Protein AF-0000000071370187 (afdb_homodimer)

Nearest PDB structures (foldseek):
  2lp2-assembly1_B  TM=9.343E-01  e=4.891E-10  Homo sapiens
  1psb-assembly1_B  TM=8.846E-01  e=6.786E-09  Bos taurus
  3cga-assembly1_A  TM=8.843E-01  e=1.943E-08  unclassified
  1mwn-assembly1_B  TM=8.681E-01  e=2.367E-08  Rattus norvegicus
  4cfq-assembly2_B  TM=8.978E-01  e=7.230E-07  Homo sapiens

InterPro domains:
  IPR001751 S100/Calcium binding protein 7/8-like, conserved site [PS00303] (58-79)
  IPR002048 EF-hand domain [PF00036] (55-79)
  IPR002048 EF-hand domain [PS50222] (50-85)
  IPR002048 EF-hand domain [SM00054] (54-82)
  IPR011992 EF-hand domain pair [SSF47473] (3-92)
  IPR013787 S100/CaBP-9k-type, calcium binding, subdomain [PF01023] (5-47)
  IPR013787 S100/CaBP-9k-type, calcium binding, subdomain [SM01394] (5-47)
  IPR018247 EF-Hand 1, calcium-binding site [PS00018] (63-75)

Radius of gyration: 16.42 Å; Cα contacts (8 Å, |Δi|>4): 225; chains: 2; bounding box: 44×42×37 Å

Sequence (192 aa):
MVSKLEDAMEGLITVFHTYSSKEGDKCKLNKAELKSLLQGELSDFLAASKDPMVVEKIMSDLDENQDGEVDFQEFVVLVAVITVACNDFFVESMKNMVSKLEDAMEGLITVFHTYSSKEGDKCKLNKAELKSLLQGELSDFLAASKDPMVVEKIMSDLDENQDGEVDFQEFVVLVAVITVACNDFFVESMKN

Structure (mmCIF, N/CA/C/O backbone):
data_AF-0000000071370187-model_v1
#
loop_
_entity.id
_entity.type
_entity.pdbx_description
1 polymer 'Protein S100'
#
loop_
_atom_site.group_PDB
_atom_site.id
_atom_site.type_symbol
_atom_site.label_atom_id
_atom_site.label_alt_id
_atom_site.label_comp_id
_atom_site.label_asym_id
_atom_site.label_entity_id
_atom_site.label_seq_id
_atom_site.pdbx_PDB_ins_code
_atom_site.Cartn_x
_atom_site.Cartn_y
_atom_site.Cartn_z
_atom_site.occupancy
_atom_site.B_iso_or_equiv
_atom_site.auth_seq_id
_atom_site.auth_comp_id
_atom_site.auth_asym_id
_atom_site.auth_atom_id
_atom_site.pdbx_PDB_model_num
ATOM 1 N N . MET A 1 1 ? -5.801 -15.5 12.234 1 45.16 1 MET A N 1
ATOM 2 C CA . MET A 1 1 ? -4.496 -14.844 12.156 1 45.16 1 MET A CA 1
ATOM 3 C C . MET A 1 1 ? -4.402 -13.969 10.906 1 45.16 1 MET A C 1
ATOM 5 O O . MET A 1 1 ? -4.621 -14.445 9.789 1 45.16 1 MET A O 1
ATOM 9 N N . VAL A 1 2 ? -4.539 -12.727 11.031 1 62.53 2 VAL A N 1
ATOM 10 C CA . VAL A 1 2 ? -4.637 -11.805 9.906 1 62.53 2 VAL A CA 1
ATOM 11 C C . VAL A 1 2 ? -3.396 -11.922 9.023 1 62.53 2 VAL A C 1
ATOM 13 O O . VAL A 1 2 ? -2.299 -12.188 9.523 1 62.53 2 VAL A O 1
ATOM 16 N N . SER A 1 3 ? -3.553 -12.047 7.703 1 76.12 3 SER A N 1
ATOM 17 C CA . SER A 1 3 ? -2.428 -12.18 6.785 1 76.12 3 SER A CA 1
ATOM 18 C C . SER A 1 3 ? -1.523 -10.945 6.844 1 76.12 3 SER A C 1
ATOM 20 O O . SER A 1 3 ? -1.952 -9.875 7.273 1 76.12 3 SER A O 1
ATOM 22 N N . LYS A 1 4 ? -0.209 -11.141 6.578 1 86.12 4 LYS A N 1
ATOM 23 C CA . LYS A 1 4 ? 0.776 -10.062 6.609 1 86.12 4 LYS A CA 1
ATOM 24 C C . LYS A 1 4 ? 0.302 -8.859 5.793 1 86.12 4 LYS A C 1
ATOM 26 O O . LYS A 1 4 ? 0.456 -7.715 6.223 1 86.12 4 LYS A O 1
ATOM 31 N N . LEU A 1 5 ? -0.448 -9.156 4.695 1 88.62 5 LEU A N 1
ATOM 32 C CA . LEU A 1 5 ? -0.947 -8.109 3.809 1 88.62 5 LEU A CA 1
ATOM 33 C C . LEU A 1 5 ? -2.055 -7.305 4.484 1 88.62 5 LEU A C 1
ATOM 35 O O . LEU A 1 5 ? -2.033 -6.074 4.469 1 88.62 5 LEU A O 1
ATOM 39 N N . GLU A 1 6 ? -2.941 -7.957 5.188 1 89 6 GLU A N 1
ATOM 40 C CA . GLU A 1 6 ? -4.043 -7.316 5.902 1 89 6 GLU A CA 1
ATOM 41 C C . GLU A 1 6 ? -3.525 -6.453 7.051 1 89 6 GLU A C 1
ATOM 43 O O . GLU A 1 6 ? -4.055 -5.367 7.301 1 89 6 GLU A O 1
ATOM 48 N N . ASP A 1 7 ? -2.549 -6.973 7.723 1 90.38 7 ASP A N 1
ATOM 49 C CA . ASP A 1 7 ? -1.944 -6.246 8.836 1 90.38 7 ASP A CA 1
ATOM 50 C C . ASP A 1 7 ? -1.278 -4.957 8.352 1 90.38 7 ASP A C 1
ATOM 52 O O . ASP A 1 7 ? -1.384 -3.918 9 1 90.38 7 ASP A O 1
ATOM 56 N N . ALA A 1 8 ? -0.624 -5.172 7.199 1 89.69 8 ALA A N 1
ATOM 57 C CA . ALA A 1 8 ? 0.036 -4.02 6.594 1 89.69 8 ALA A CA 1
ATOM 58 C C . ALA A 1 8 ? -0.982 -2.963 6.172 1 89.69 8 ALA A C 1
ATOM 60 O O . ALA A 1 8 ? -0.814 -1.777 6.465 1 89.69 8 ALA A O 1
ATOM 61 N N . MET A 1 9 ? -2.086 -3.387 5.621 1 89.56 9 MET A N 1
ATOM 62 C CA . MET A 1 9 ? -3.137 -2.488 5.148 1 89.56 9 MET A CA 1
ATOM 63 C C . MET A 1 9 ? -3.789 -1.756 6.316 1 89.56 9 MET A C 1
ATOM 65 O O . MET A 1 9 ? -4.066 -0.559 6.227 1 89.56 9 MET A O 1
ATOM 69 N N . GLU A 1 10 ? -4.055 -2.436 7.34 1 88.69 10 GLU A N 1
ATOM 70 C CA . GLU A 1 10 ? -4.645 -1.847 8.539 1 88.69 10 GLU A CA 1
ATOM 71 C C . GLU A 1 10 ? -3.705 -0.818 9.164 1 88.69 10 GLU A C 1
ATOM 73 O O . GLU A 1 10 ? -4.148 0.235 9.625 1 88.69 10 GLU A O 1
ATOM 78 N N . GLY A 1 11 ? -2.43 -1.193 9.125 1 89.88 11 GLY A N 1
ATOM 79 C CA . GLY A 1 11 ? -1.431 -0.264 9.633 1 89.88 11 GLY A CA 1
ATOM 80 C C . GLY A 1 11 ? -1.398 1.049 8.875 1 89.88 11 GLY A C 1
ATOM 81 O O . GLY A 1 11 ? -1.321 2.119 9.477 1 89.88 11 GLY A O 1
ATOM 82 N N . LEU A 1 12 ? -1.493 0.9 7.469 1 90.94 12 LEU A N 1
ATOM 83 C CA . LEU A 1 12 ? -1.48 2.084 6.617 1 90.94 12 LEU A CA 1
ATOM 84 C C . LEU A 1 12 ? -2.676 2.984 6.918 1 90.94 12 LEU A C 1
ATOM 86 O O . LEU A 1 12 ? -2.525 4.199 7.043 1 90.94 12 LEU A O 1
ATOM 90 N N . ILE A 1 13 ? -3.893 2.408 7.141 1 92.12 13 ILE A N 1
ATOM 91 C CA . ILE A 1 13 ? -5.129 3.139 7.41 1 92.12 13 ILE A CA 1
ATOM 92 C C . ILE A 1 13 ? -5.027 3.838 8.766 1 92.12 13 ILE A C 1
ATOM 94 O O . ILE A 1 13 ? -5.375 5.016 8.891 1 92.12 13 ILE A O 1
ATOM 98 N N . THR A 1 14 ? -4.52 3.105 9.742 1 91.31 14 THR A N 1
ATOM 99 C CA . THR A 1 14 ? -4.43 3.627 11.102 1 91.31 14 THR A CA 1
ATOM 100 C C . THR A 1 14 ? -3.447 4.793 11.172 1 91.31 14 THR A C 1
ATOM 102 O O . THR A 1 14 ? -3.721 5.805 11.82 1 91.31 14 THR A O 1
ATOM 105 N N . VAL A 1 15 ? -2.322 4.625 10.461 1 90.62 15 VAL A N 1
ATOM 106 C CA . VAL A 1 15 ? -1.298 5.66 10.43 1 90.62 15 VAL A CA 1
ATOM 107 C C . VAL A 1 15 ? -1.854 6.918 9.758 1 90.62 15 VAL A C 1
ATOM 109 O O . VAL A 1 15 ? -1.667 8.031 10.258 1 90.62 15 VAL A O 1
ATOM 112 N N . PHE A 1 16 ? -2.539 6.754 8.648 1 90.62 16 PHE A N 1
ATOM 113 C CA . PHE A 1 16 ? -3.131 7.867 7.91 1 90.62 16 PHE A CA 1
ATOM 114 C C . PHE A 1 16 ? -4.086 8.656 8.797 1 90.62 16 PHE A C 1
ATOM 116 O O . PHE A 1 16 ? -4.016 9.883 8.852 1 90.62 16 PHE A O 1
ATOM 123 N N . HIS A 1 17 ? -4.91 7.977 9.523 1 88.88 17 HIS A N 1
ATOM 124 C CA . HIS A 1 17 ? -5.918 8.625 10.352 1 88.88 17 HIS A CA 1
ATOM 125 C C . HIS A 1 17 ? -5.289 9.273 11.578 1 88.88 17 HIS A C 1
ATOM 127 O O . HIS A 1 17 ? -5.781 10.281 12.078 1 88.88 17 HIS A O 1
ATOM 133 N N . THR A 1 18 ? -4.18 8.641 12.008 1 89 18 THR A N 1
ATOM 134 C CA . THR A 1 18 ? -3.473 9.18 13.164 1 89 18 THR A CA 1
ATOM 135 C C . THR A 1 18 ? -2.83 10.523 12.82 1 89 18 THR A C 1
ATOM 137 O O . THR A 1 18 ? -2.844 11.453 13.633 1 89 18 THR A O 1
ATOM 140 N N . TYR A 1 19 ? -2.279 10.586 11.633 1 87 19 TYR A N 1
ATOM 141 C CA . TYR A 1 19 ? -1.612 11.805 11.188 1 87 19 TYR A CA 1
ATOM 142 C C . TYR A 1 19 ? -2.605 12.766 10.547 1 87 19 TYR A C 1
ATOM 144 O O . TYR A 1 19 ? -2.453 13.984 10.648 1 87 19 TYR A O 1
ATOM 152 N N . SER A 1 20 ? -3.586 12.297 9.836 1 85.12 20 SER A N 1
ATOM 153 C CA . SER A 1 20 ? -4.59 13.102 9.156 1 85.12 20 SER A CA 1
ATOM 154 C C . SER A 1 20 ? -5.531 13.766 10.156 1 85.12 20 SER A C 1
ATOM 156 O O . SER A 1 20 ? -6.047 14.859 9.898 1 85.12 20 SER A O 1
ATOM 158 N N . SER A 1 21 ? -5.766 13.102 11.195 1 78.25 21 SER A N 1
ATOM 159 C CA . SER A 1 21 ? -6.699 13.602 12.203 1 78.25 21 SER A CA 1
ATOM 160 C C . SER A 1 21 ? -6.047 14.656 13.086 1 78.25 21 SER A C 1
ATOM 162 O O . SER A 1 21 ? -6.66 15.141 14.039 1 78.25 21 SER A O 1
ATOM 164 N N . LYS A 1 22 ? -4.805 14.984 12.781 1 74.5 22 LYS A N 1
ATOM 165 C CA . LYS A 1 22 ? -4.094 15.922 13.641 1 74.5 22 LYS A CA 1
ATOM 166 C C . LYS A 1 22 ? -4.656 17.328 13.5 1 74.5 22 LYS A C 1
ATOM 168 O O . LYS A 1 22 ? -4.898 18.016 14.5 1 74.5 22 LYS A O 1
ATOM 173 N N . GLU A 1 23 ? -4.723 17.875 12.219 1 64.62 23 GLU A N 1
ATOM 174 C CA . GLU A 1 23 ? -5.07 19.281 12.102 1 64.62 23 GLU A CA 1
ATOM 175 C C . GLU A 1 23 ? -6.504 19.453 11.617 1 64.62 23 GLU A C 1
ATOM 177 O O . GLU A 1 23 ? -7.035 20.578 11.625 1 64.62 23 GLU A O 1
ATOM 182 N N . GLY A 1 24 ? -7.316 18.359 11.32 1 59.09 24 GLY A N 1
ATOM 183 C CA . GLY A 1 24 ? -8.664 18.609 10.844 1 59.09 24 GLY A CA 1
ATOM 184 C C . GLY A 1 24 ? -9.219 17.484 9.992 1 59.09 24 GLY A C 1
ATOM 185 O O . GLY A 1 24 ? -9.359 16.359 10.461 1 59.09 24 GLY A O 1
ATOM 186 N N . ASP A 1 25 ? -9.086 17.75 8.664 1 68.56 25 ASP A N 1
ATOM 187 C CA . ASP A 1 25 ? -9.742 16.922 7.664 1 68.56 25 ASP A CA 1
ATOM 188 C C . ASP A 1 25 ? -9.125 15.523 7.629 1 68.56 25 ASP A C 1
ATOM 190 O O . ASP A 1 25 ? -7.965 15.359 7.25 1 68.56 25 ASP A O 1
ATOM 194 N N . LYS A 1 26 ? -9.789 14.75 8.508 1 72.19 26 LYS A N 1
ATOM 195 C CA . LYS A 1 26 ? -9.328 13.367 8.641 1 72.19 26 LYS A CA 1
ATOM 196 C C . LYS A 1 26 ? -9.352 12.648 7.293 1 72.19 26 LYS A C 1
ATOM 198 O O . LYS A 1 26 ? -8.969 11.484 7.199 1 72.19 26 LYS A O 1
ATOM 203 N N . CYS A 1 27 ? -9.836 13.43 6.293 1 78.06 27 CYS A N 1
ATOM 204 C CA . CYS A 1 27 ? -9.992 12.773 5 1 78.06 27 CYS A CA 1
ATOM 205 C C . CYS A 1 27 ? -8.875 13.18 4.047 1 78.06 27 CYS A C 1
ATOM 207 O O . CYS A 1 27 ? -8.703 12.57 2.986 1 78.06 27 CYS A O 1
ATOM 209 N N . LYS A 1 28 ? -8.156 14.211 4.574 1 82.25 28 LYS A N 1
ATOM 210 C CA . LYS A 1 28 ? -7.105 14.711 3.691 1 82.25 28 LYS A CA 1
ATOM 211 C C . LYS A 1 28 ? -5.84 15.039 4.477 1 82.25 28 LYS A C 1
ATOM 213 O O . LYS A 1 28 ? -5.91 15.445 5.641 1 82.25 28 LYS A O 1
ATOM 218 N N . LEU A 1 29 ? -4.625 14.734 3.947 1 88.81 29 LEU A N 1
ATOM 219 C CA . LEU A 1 29 ? -3.328 15.039 4.547 1 88.81 29 LEU A CA 1
ATOM 220 C C . LEU A 1 29 ? -2.697 16.266 3.891 1 88.81 29 LEU A C 1
ATOM 222 O O . LEU A 1 29 ? -2.701 16.391 2.664 1 88.81 29 LEU A O 1
ATOM 226 N N . ASN A 1 30 ? -2.418 17.297 4.762 1 89.69 30 ASN A N 1
ATOM 227 C CA . ASN A 1 30 ? -1.721 18.469 4.234 1 89.69 30 ASN A CA 1
ATOM 228 C C . ASN A 1 30 ? -0.217 18.234 4.141 1 89.69 30 ASN A C 1
ATOM 230 O O . ASN A 1 30 ? 0.269 17.156 4.504 1 89.69 30 ASN A O 1
ATOM 234 N N . LYS A 1 31 ? 0.453 19.172 3.568 1 89.19 31 LYS A N 1
ATOM 235 C CA . LYS A 1 31 ? 1.898 19.078 3.389 1 89.19 31 LYS A CA 1
ATOM 236 C C . LYS A 1 31 ? 2.6 18.781 4.711 1 89.19 31 LYS A C 1
ATOM 238 O O . LYS A 1 31 ? 3.512 17.953 4.766 1 89.19 31 LYS A O 1
ATOM 243 N N . ALA A 1 32 ? 2.131 19.438 5.715 1 90.69 32 ALA A N 1
ATOM 244 C CA . ALA A 1 32 ? 2.732 19.266 7.035 1 90.69 32 ALA A CA 1
ATOM 245 C C . ALA A 1 32 ? 2.535 17.844 7.559 1 90.69 32 ALA A C 1
ATOM 247 O O . ALA A 1 32 ? 3.463 17.25 8.102 1 90.69 32 ALA A O 1
ATOM 248 N N . GLU A 1 33 ? 1.349 17.359 7.434 1 92.62 33 GLU A N 1
ATOM 249 C CA . GLU A 1 33 ? 1.016 16.016 7.906 1 92.62 33 GLU A CA 1
ATOM 250 C C . GLU A 1 33 ? 1.762 14.953 7.105 1 92.62 33 GLU A C 1
ATOM 252 O O . GLU A 1 33 ? 2.254 13.977 7.672 1 92.62 33 GLU A O 1
ATOM 257 N N . LEU A 1 34 ? 1.732 15.203 5.75 1 90.69 34 LEU A N 1
ATOM 258 C CA . LEU A 1 34 ? 2.475 14.281 4.895 1 90.69 34 LEU A CA 1
ATOM 259 C C . LEU A 1 34 ? 3.951 14.258 5.273 1 90.69 34 LEU A C 1
ATOM 261 O O . LEU A 1 34 ? 4.555 13.188 5.367 1 90.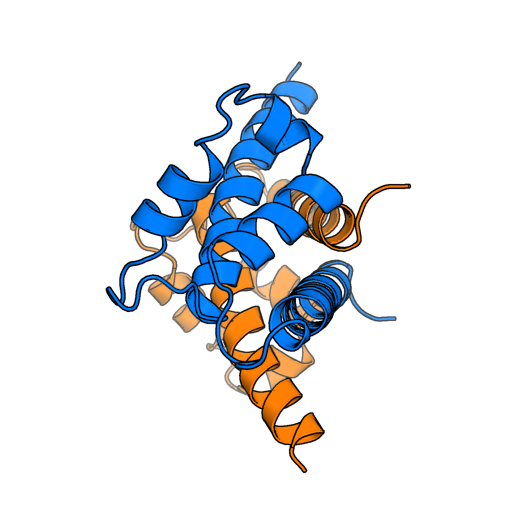69 34 LEU A O 1
ATOM 265 N N . LYS A 1 35 ? 4.496 15.398 5.539 1 90.88 35 LYS A N 1
ATOM 266 C CA . LYS A 1 35 ? 5.895 15.516 5.941 1 90.88 35 LYS A CA 1
ATOM 267 C C . LYS A 1 35 ? 6.145 14.805 7.266 1 90.88 35 LYS A C 1
ATOM 269 O O . LYS A 1 35 ? 7.137 14.086 7.41 1 90.88 35 LYS A O 1
ATOM 274 N N . SER A 1 36 ? 5.27 15.07 8.227 1 90.81 36 SER A N 1
ATOM 275 C CA . SER A 1 36 ? 5.379 14.438 9.539 1 90.81 36 SER A CA 1
ATOM 276 C C . SER A 1 36 ? 5.309 12.922 9.438 1 90.81 36 SER A C 1
ATOM 278 O O . SER A 1 36 ? 6.039 12.211 10.133 1 90.81 36 SER A O 1
ATOM 280 N N . LEU A 1 37 ? 4.355 12.438 8.617 1 87.94 37 LEU A N 1
ATOM 281 C CA . LEU A 1 37 ? 4.18 11.008 8.398 1 87.94 37 LEU A CA 1
ATOM 282 C C . LEU A 1 37 ? 5.434 10.391 7.785 1 87.94 37 LEU A C 1
ATOM 284 O O . LEU A 1 37 ? 5.938 9.375 8.281 1 87.94 37 LEU A O 1
ATOM 288 N N . LEU A 1 38 ? 5.965 11.016 6.719 1 88.38 38 LEU A N 1
ATOM 289 C CA . LEU A 1 38 ? 7.152 10.523 6.031 1 88.38 38 LEU A CA 1
ATOM 290 C C . LEU A 1 38 ? 8.383 10.633 6.926 1 88.38 38 LEU A C 1
ATOM 292 O O . LEU A 1 38 ? 9.188 9.703 6.996 1 88.38 38 LEU A O 1
ATOM 296 N N . GLN A 1 39 ? 8.516 11.766 7.617 1 87.19 39 GLN A N 1
ATOM 297 C CA . GLN A 1 39 ? 9.656 12.023 8.484 1 87.19 39 GLN A CA 1
ATOM 298 C C . GLN A 1 39 ? 9.648 11.094 9.695 1 87.19 39 GLN A C 1
ATOM 300 O O . GLN A 1 39 ? 10.711 10.695 10.188 1 87.19 39 GLN A O 1
ATOM 305 N N . GLY A 1 40 ? 8.438 10.812 10.133 1 86.81 40 GLY A N 1
ATOM 306 C CA . GLY A 1 40 ? 8.289 9.922 11.281 1 86.81 40 GLY A CA 1
ATOM 307 C C . GLY A 1 40 ? 8.414 8.453 10.906 1 86.81 40 GLY A C 1
ATOM 308 O O . GLY A 1 40 ? 8.945 7.656 11.688 1 86.81 40 GLY A O 1
ATOM 309 N N . GLU A 1 41 ? 7.93 8.109 9.75 1 82.38 41 GLU A N 1
ATOM 310 C CA . GLU A 1 41 ? 7.82 6.711 9.359 1 82.38 41 GLU A CA 1
ATOM 311 C C . GLU A 1 41 ? 8.898 6.332 8.344 1 82.38 41 GLU A C 1
ATOM 313 O O . GLU A 1 41 ? 9.438 5.227 8.391 1 82.38 41 GLU A O 1
ATOM 318 N N . LEU A 1 42 ? 9.156 7.125 7.453 1 81.81 42 LEU A N 1
ATOM 319 C CA . LEU A 1 42 ? 10.109 6.871 6.375 1 81.81 42 LEU A CA 1
ATOM 320 C C . LEU A 1 42 ? 11.188 7.945 6.34 1 81.81 42 LEU A C 1
ATOM 322 O O . LEU A 1 42 ? 11.492 8.492 5.281 1 81.81 42 LEU A O 1
ATOM 326 N N . SER A 1 43 ? 11.672 8.227 7.445 1 83.12 43 SER A N 1
ATOM 327 C CA . SER A 1 43 ? 12.68 9.281 7.523 1 83.12 43 SER A CA 1
ATOM 328 C C . SER A 1 43 ? 13.953 8.883 6.785 1 83.12 43 SER A C 1
ATOM 330 O O . SER A 1 43 ? 14.609 9.727 6.172 1 83.12 43 SER A O 1
ATOM 332 N N . ASP A 1 44 ? 14.148 7.602 6.832 1 77.69 44 ASP A N 1
ATOM 333 C CA . ASP A 1 44 ? 15.359 7.125 6.168 1 77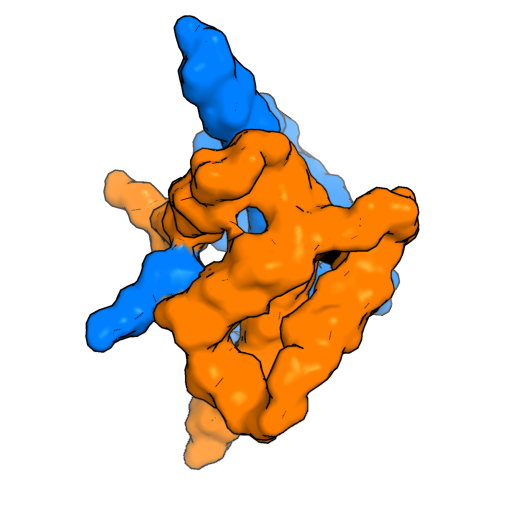.69 44 ASP A CA 1
ATOM 334 C C . ASP A 1 44 ? 15.234 7.234 4.648 1 77.69 44 ASP A C 1
ATOM 336 O O . ASP A 1 44 ? 16.203 7.586 3.967 1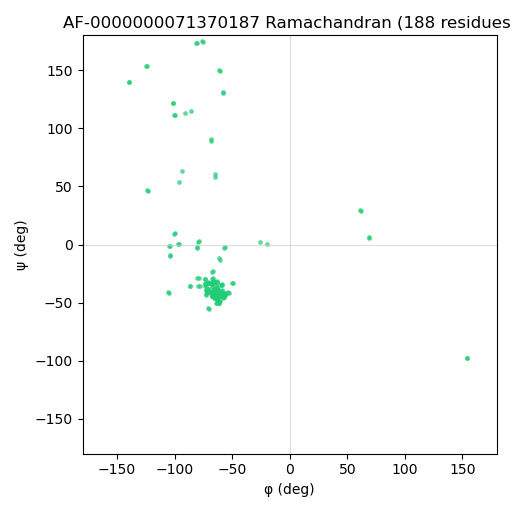 77.69 44 ASP A O 1
ATOM 340 N N . PHE A 1 45 ? 13.984 6.918 4.227 1 74.81 45 PHE A N 1
ATOM 341 C CA . PHE A 1 45 ? 13.703 7.02 2.797 1 74.81 45 PHE A CA 1
ATOM 342 C C . PHE A 1 45 ? 13.75 8.477 2.34 1 74.81 45 PHE A C 1
ATOM 344 O O . PHE A 1 45 ? 14.328 8.781 1.294 1 74.81 45 PHE A O 1
ATOM 351 N N . LEU A 1 46 ? 13.102 9.375 3.182 1 70.75 46 LEU A N 1
ATOM 352 C CA . LEU A 1 46 ? 13.07 10.812 2.902 1 70.75 46 LEU A CA 1
ATOM 353 C C . LEU A 1 46 ? 14.445 11.438 3.115 1 70.75 46 LEU A C 1
ATOM 355 O O . LEU A 1 46 ? 14.812 12.383 2.414 1 70.75 46 LEU A O 1
ATOM 359 N N . ALA A 1 47 ? 15.133 10.922 4.016 1 72.38 47 ALA A N 1
ATOM 360 C CA . ALA A 1 47 ? 16.453 11.469 4.344 1 72.38 47 ALA A CA 1
ATOM 361 C C . ALA A 1 47 ? 17.438 11.25 3.199 1 72.38 47 ALA A C 1
ATOM 363 O O . ALA A 1 47 ? 18.406 11.992 3.062 1 72.38 47 ALA A O 1
ATOM 364 N N . ALA A 1 48 ? 16.922 10.195 2.547 1 67.31 48 ALA A N 1
ATOM 365 C CA . ALA A 1 48 ? 17.844 9.93 1.44 1 67.31 48 ALA A CA 1
ATOM 366 C C . ALA A 1 48 ? 17.797 11.062 0.417 1 67.31 48 ALA A C 1
ATOM 368 O O . ALA A 1 48 ? 18.797 11.312 -0.272 1 67.31 48 ALA A O 1
ATOM 369 N N . SER A 1 49 ? 16.562 11.531 0.497 1 69.38 49 SER A N 1
ATOM 370 C CA . SER A 1 49 ? 16.484 12.695 -0.378 1 69.38 49 SER A CA 1
ATOM 371 C C . SER A 1 49 ? 16.75 13.984 0.393 1 69.38 49 SER A C 1
ATOM 373 O O . SER A 1 49 ? 15.922 14.414 1.197 1 69.38 49 SER A O 1
ATOM 375 N N . LYS A 1 50 ? 17.859 14.062 0.871 1 65.75 50 LYS A N 1
ATOM 376 C CA . LYS A 1 50 ? 18.297 15.211 1.663 1 65.75 50 LYS A CA 1
ATOM 377 C C . LYS A 1 50 ? 17.516 16.469 1.283 1 65.75 50 LYS A C 1
ATOM 379 O O . LYS A 1 50 ? 17.828 17.562 1.742 1 65.75 50 LYS A O 1
ATOM 384 N N . ASP A 1 51 ? 16.672 16.281 0.452 1 72.75 51 ASP A N 1
ATOM 385 C CA . ASP A 1 51 ? 15.945 17.484 0.048 1 72.75 51 ASP A CA 1
ATOM 386 C C . ASP A 1 51 ? 14.703 17.688 0.915 1 72.75 51 ASP A C 1
ATOM 388 O O . ASP A 1 51 ? 13.867 16.797 1.026 1 72.75 51 ASP A O 1
ATOM 392 N N . PRO A 1 52 ? 14.875 18.688 1.584 1 72.06 52 PRO A N 1
ATOM 393 C CA . PRO A 1 52 ? 13.719 19 2.439 1 72.06 52 PRO A CA 1
ATOM 394 C C . PRO A 1 52 ? 12.445 19.25 1.643 1 72.06 52 PRO A C 1
ATOM 396 O O . PRO A 1 52 ? 11.344 19.234 2.207 1 72.06 52 PRO A O 1
ATOM 399 N N . MET A 1 53 ? 12.664 19.406 0.483 1 82.31 53 MET A N 1
ATOM 400 C CA . MET A 1 53 ? 11.516 19.734 -0.362 1 82.31 53 MET A CA 1
ATOM 401 C C . MET A 1 53 ? 11.016 18.484 -1.09 1 82.31 53 MET A C 1
ATOM 403 O O . MET A 1 53 ? 10.219 18.578 -2.029 1 82.31 53 MET A O 1
ATOM 407 N N . VAL A 1 54 ? 11.602 17.391 -0.615 1 80.81 54 VAL A N 1
ATOM 408 C CA . VAL A 1 54 ? 11.203 16.109 -1.224 1 80.81 54 VAL A CA 1
ATOM 409 C C . VAL A 1 54 ? 9.727 15.852 -0.955 1 80.81 54 VAL A C 1
ATOM 411 O O . VAL A 1 54 ? 9 15.406 -1.843 1 80.81 54 VAL A O 1
ATOM 414 N N . VAL A 1 55 ? 9.312 16.203 0.214 1 88.56 55 VAL A N 1
ATOM 415 C CA . VAL A 1 55 ? 7.922 16.031 0.634 1 88.56 55 VAL A CA 1
ATOM 416 C C . VAL A 1 55 ? 7.004 16.859 -0.263 1 88.56 55 VAL A C 1
ATOM 418 O O . VAL A 1 55 ? 5.957 16.375 -0.701 1 88.56 55 VAL A O 1
ATOM 421 N N . GLU A 1 56 ? 7.414 18.141 -0.567 1 88.19 56 GLU A N 1
ATOM 422 C CA . GLU A 1 56 ? 6.637 19.016 -1.427 1 88.19 56 GLU A CA 1
ATOM 423 C C . GLU A 1 56 ? 6.523 18.469 -2.842 1 88.19 56 GLU A C 1
ATOM 425 O O . GLU A 1 56 ? 5.477 18.578 -3.479 1 88.19 56 GLU A O 1
ATOM 430 N N . LYS A 1 57 ? 7.574 17.781 -3.25 1 88.75 57 LYS A N 1
ATOM 431 C CA . LYS A 1 57 ? 7.59 17.188 -4.586 1 88.75 57 LYS A CA 1
ATOM 432 C C . LYS A 1 57 ? 6.656 15.984 -4.668 1 88.75 57 LYS A C 1
ATOM 434 O O . LYS A 1 57 ? 5.906 15.844 -5.633 1 88.75 57 LYS A O 1
ATOM 439 N N . ILE A 1 58 ? 6.75 15.234 -3.67 1 88.56 58 ILE A N 1
ATOM 440 C CA . ILE A 1 58 ? 5.898 14.055 -3.586 1 88.56 58 ILE A CA 1
ATOM 441 C C . ILE A 1 58 ? 4.434 14.477 -3.516 1 88.56 58 ILE A C 1
ATOM 443 O O . ILE A 1 58 ? 3.584 13.914 -4.207 1 88.56 58 ILE A O 1
ATOM 447 N N . MET A 1 59 ? 4.156 15.438 -2.547 1 87.81 59 MET A N 1
ATOM 448 C CA . MET A 1 59 ? 2.797 15.953 -2.391 1 87.81 59 MET A CA 1
ATOM 449 C C . MET A 1 59 ? 2.277 16.516 -3.705 1 87.81 59 MET A C 1
ATOM 451 O O . MET A 1 59 ? 1.117 16.312 -4.062 1 87.81 59 MET A O 1
ATOM 455 N N . SER A 1 60 ? 3.215 17.266 -4.379 1 89.88 60 SER A N 1
ATOM 456 C CA . SER A 1 60 ? 2.861 17.891 -5.652 1 89.88 60 SER A CA 1
ATOM 457 C C . SER A 1 60 ? 2.604 16.844 -6.73 1 89.88 60 SER A C 1
ATOM 459 O O . SER A 1 60 ? 1.741 17.031 -7.59 1 89.88 60 SER A O 1
ATOM 461 N N . ASP A 1 61 ? 3.395 15.727 -6.566 1 84.69 61 ASP A N 1
ATOM 462 C CA . ASP A 1 61 ? 3.229 14.625 -7.508 1 84.69 61 ASP A CA 1
ATOM 463 C C . ASP A 1 61 ? 1.908 13.891 -7.27 1 84.69 61 ASP A C 1
ATOM 465 O O . ASP A 1 61 ? 1.239 13.484 -8.219 1 84.69 61 ASP A O 1
ATOM 469 N N . LEU A 1 62 ? 1.628 13.734 -5.922 1 82.06 62 LEU A N 1
ATOM 470 C CA . LEU A 1 62 ? 0.427 13.016 -5.508 1 82.06 62 LEU A CA 1
ATOM 471 C C . LEU A 1 62 ? -0.806 13.906 -5.629 1 82.06 62 LEU A C 1
ATOM 473 O O . LEU A 1 62 ? -1.922 13.414 -5.793 1 82.06 62 LEU A O 1
ATOM 477 N N . ASP A 1 63 ? -0.548 15.328 -5.461 1 83 63 ASP A N 1
ATOM 478 C CA . ASP A 1 63 ? -1.628 16.312 -5.492 1 83 63 ASP A CA 1
ATOM 479 C C . ASP A 1 63 ? -2.279 16.359 -6.871 1 83 63 ASP A C 1
ATOM 481 O O . ASP A 1 63 ? -2.227 17.391 -7.551 1 83 63 ASP A O 1
ATOM 485 N N . GLU A 1 64 ? -2.748 15.109 -7.16 1 74.19 64 GLU A N 1
ATOM 486 C CA . GLU A 1 64 ? -3.412 15.055 -8.461 1 74.19 64 GLU A CA 1
ATOM 487 C C . GLU A 1 64 ? -4.711 15.852 -8.445 1 74.19 64 GLU A C 1
ATOM 489 O O . GLU A 1 64 ? -5.094 16.438 -9.461 1 74.19 64 GLU A O 1
ATOM 494 N N . ASN A 1 65 ? -5.41 15.898 -7.309 1 68 65 ASN A N 1
ATOM 495 C CA . ASN A 1 65 ? -6.707 16.547 -7.203 1 68 65 ASN A CA 1
ATOM 496 C C . ASN A 1 65 ? -6.559 18.062 -7.043 1 68 65 ASN A C 1
ATOM 498 O O . ASN A 1 65 ? -7.551 18.797 -7.012 1 68 65 ASN A O 1
ATOM 502 N N . GLN A 1 66 ? -5.41 18.719 -6.961 1 78.75 66 GLN A N 1
ATOM 503 C CA . GLN A 1 66 ? -5.105 20.156 -6.902 1 78.75 66 GLN A CA 1
ATOM 504 C C . GLN A 1 66 ? -5.738 20.797 -5.68 1 78.75 66 GLN A C 1
ATOM 506 O O . GLN A 1 66 ? -6.238 21.922 -5.754 1 78.75 66 GLN A O 1
ATOM 511 N N . ASP A 1 67 ? -5.934 20.234 -4.664 1 80.38 67 ASP A N 1
ATOM 512 C CA . ASP A 1 67 ? -6.438 20.828 -3.432 1 80.38 67 ASP A CA 1
ATOM 513 C C . ASP A 1 67 ? -5.289 21.172 -2.482 1 80.38 67 ASP A C 1
ATOM 515 O O . ASP A 1 67 ? -5.469 21.953 -1.544 1 80.38 67 ASP A O 1
ATOM 519 N N . GLY A 1 68 ? -4.113 20.844 -3.025 1 83.5 68 GLY A N 1
ATOM 520 C CA . GLY A 1 68 ? -2.932 21.094 -2.215 1 83.5 68 GLY A CA 1
ATOM 521 C C . GLY A 1 68 ? -2.842 20.188 -1.003 1 83.5 68 GLY A C 1
ATOM 522 O O . GLY A 1 68 ? -2.178 20.516 -0.02 1 83.5 68 GLY A O 1
ATOM 523 N N . GLU A 1 69 ? -3.76 19.25 -0.929 1 87.81 69 GLU A N 1
ATOM 524 C CA . GLU A 1 69 ? -3.777 18.281 0.161 1 87.81 69 GLU A CA 1
ATOM 525 C C . GLU A 1 69 ? -3.77 16.844 -0.374 1 87.81 69 GLU A C 1
ATOM 527 O O . GLU A 1 69 ? -4.023 16.625 -1.56 1 87.81 69 GLU A O 1
ATOM 532 N N . VAL A 1 70 ? -3.297 15.984 0.36 1 90.56 70 VAL A N 1
ATOM 533 C CA . VAL A 1 70 ? -3.211 14.578 -0.025 1 90.56 70 VAL A CA 1
ATOM 534 C C . VAL A 1 70 ? -4.355 13.797 0.616 1 90.56 70 VAL A C 1
ATOM 536 O O . VAL A 1 70 ? -4.492 13.781 1.841 1 90.56 70 VAL A O 1
ATOM 539 N N . ASP A 1 71 ? -5.34 13.305 -0.239 1 87.25 71 ASP A N 1
ATOM 540 C CA . ASP A 1 71 ? -6.43 12.484 0.285 1 87.25 71 ASP A CA 1
ATOM 541 C C . ASP A 1 71 ? -5.953 11.062 0.59 1 87.25 71 ASP A C 1
ATOM 543 O O . ASP A 1 71 ? -4.812 10.711 0.283 1 87.25 71 ASP A O 1
ATOM 547 N N . PHE A 1 72 ? -6.781 10.266 1.145 1 90.19 72 PHE A N 1
ATOM 548 C CA . PHE A 1 72 ? -6.418 8.906 1.53 1 90.19 72 PHE A CA 1
ATOM 549 C C . PHE A 1 72 ? -5.953 8.102 0.319 1 90.19 72 PHE A C 1
ATOM 551 O O . PHE A 1 72 ? -4.977 7.355 0.4 1 90.19 72 PHE A O 1
ATOM 558 N N . GLN A 1 73 ? -6.66 8.367 -0.71 1 86.75 73 GLN A N 1
ATOM 559 C CA . GLN A 1 73 ? -6.336 7.656 -1.942 1 86.75 73 GLN A CA 1
ATOM 560 C C . GLN A 1 73 ? -4.945 8.023 -2.443 1 86.75 73 GLN A C 1
ATOM 562 O O . GLN A 1 73 ? -4.18 7.156 -2.865 1 86.75 73 GLN A O 1
ATOM 567 N N . GLU A 1 74 ? -4.625 9.305 -2.311 1 91.12 74 GLU A N 1
ATOM 568 C CA . GLU A 1 74 ? -3.316 9.773 -2.754 1 91.12 74 GLU A CA 1
ATOM 569 C C . GLU A 1 74 ? -2.215 9.305 -1.805 1 91.12 74 GLU A C 1
ATOM 571 O O . GLU A 1 74 ? -1.094 9.031 -2.236 1 91.12 74 GLU A O 1
ATOM 576 N N . PHE A 1 75 ? -2.572 9.273 -0.504 1 90.88 75 PHE A N 1
ATOM 577 C CA . PHE A 1 75 ? -1.629 8.797 0.5 1 90.88 75 PHE A CA 1
ATOM 578 C C . PHE A 1 75 ? -1.24 7.344 0.232 1 90.88 75 PHE A C 1
ATOM 580 O O . PHE A 1 75 ? -0.06 6.992 0.288 1 90.88 75 PHE A O 1
ATOM 587 N N . VAL A 1 76 ? -2.252 6.652 -0.082 1 92.06 76 VAL A N 1
ATOM 588 C CA . VAL A 1 76 ? -2.021 5.234 -0.332 1 92.06 76 VAL A CA 1
ATOM 589 C C . VAL A 1 76 ? -1.153 5.062 -1.577 1 92.06 76 VAL A C 1
ATOM 591 O O . VAL A 1 76 ? -0.301 4.172 -1.631 1 92.06 76 VAL A O 1
ATOM 594 N N . VAL A 1 77 ? -1.408 5.922 -2.578 1 89.88 77 VAL A N 1
ATOM 595 C CA . VAL A 1 77 ? -0.609 5.883 -3.799 1 89.88 77 VAL A CA 1
ATOM 596 C C . VAL A 1 77 ? 0.843 6.23 -3.479 1 89.88 77 VAL A C 1
ATOM 598 O O . VAL A 1 77 ? 1.768 5.637 -4.039 1 89.88 77 VAL A O 1
ATOM 601 N N . LEU A 1 78 ? 1.011 7.168 -2.527 1 89.06 78 LEU A N 1
ATOM 602 C CA . LEU A 1 78 ? 2.352 7.543 -2.088 1 89.06 78 LEU A CA 1
ATOM 603 C C . LEU A 1 78 ? 3.082 6.348 -1.49 1 89.06 78 LEU A C 1
ATOM 605 O O . LEU A 1 78 ? 4.227 6.07 -1.852 1 89.06 78 LEU A O 1
ATOM 609 N N . VAL A 1 79 ? 2.398 5.695 -0.571 1 91.94 79 VAL A N 1
ATOM 610 C CA . VAL A 1 79 ? 2.979 4.535 0.102 1 91.94 79 VAL A CA 1
ATOM 611 C C . VAL A 1 79 ? 3.324 3.461 -0.925 1 91.94 79 VAL A C 1
ATOM 613 O O . VAL A 1 79 ? 4.363 2.807 -0.821 1 91.94 79 VAL A O 1
ATOM 616 N N . ALA A 1 80 ? 2.5 3.307 -2.039 1 90.88 80 ALA A N 1
ATOM 617 C CA . ALA A 1 80 ? 2.727 2.334 -3.104 1 90.88 80 ALA A CA 1
ATOM 618 C C . ALA A 1 80 ? 4 2.654 -3.879 1 90.88 80 ALA A C 1
ATOM 620 O O . ALA A 1 80 ? 4.812 1.767 -4.145 1 90.88 80 ALA A O 1
ATOM 621 N N . VAL A 1 81 ? 4.219 3.93 -4.148 1 87.12 81 VAL A N 1
ATOM 622 C CA . VAL A 1 81 ? 5.379 4.371 -4.918 1 87.12 81 VAL A CA 1
ATOM 623 C C . VAL A 1 81 ? 6.656 4.098 -4.129 1 87.12 81 VAL A C 1
ATOM 625 O O . VAL A 1 81 ? 7.637 3.588 -4.68 1 87.12 81 VAL A O 1
ATOM 628 N N . ILE A 1 82 ? 6.582 4.352 -2.771 1 87.62 82 ILE A N 1
ATOM 629 C CA . ILE A 1 82 ? 7.738 4.148 -1.906 1 87.62 82 ILE A CA 1
ATOM 630 C C . ILE A 1 82 ? 8.039 2.658 -1.783 1 87.62 82 ILE A C 1
ATOM 632 O O . ILE A 1 82 ? 9.203 2.25 -1.786 1 87.62 82 ILE A O 1
ATOM 636 N N . THR A 1 83 ? 6.879 1.867 -1.657 1 90.81 83 THR A N 1
ATOM 637 C CA . THR A 1 83 ? 7.031 0.423 -1.528 1 90.81 83 THR A CA 1
ATOM 638 C C . THR A 1 83 ? 7.742 -0.158 -2.748 1 90.81 83 THR A C 1
ATOM 640 O O . THR A 1 83 ? 8.602 -1.033 -2.617 1 90.81 83 THR A O 1
ATOM 643 N N . VAL A 1 84 ? 7.34 0.293 -3.945 1 89.62 84 VAL A N 1
ATOM 644 C CA . VAL A 1 84 ? 7.941 -0.171 -5.191 1 89.62 84 VAL A CA 1
ATOM 645 C C . VAL A 1 84 ? 9.43 0.18 -5.211 1 89.62 84 VAL A C 1
ATOM 647 O O . VAL A 1 84 ? 10.258 -0.615 -5.66 1 89.62 84 VAL A O 1
ATOM 650 N N . ALA A 1 85 ? 9.812 1.388 -4.812 1 83.69 85 ALA A N 1
ATOM 651 C CA . ALA A 1 85 ? 11.203 1.841 -4.754 1 83.69 85 ALA A CA 1
ATOM 652 C C . ALA A 1 85 ? 12.016 0.999 -3.775 1 83.69 85 ALA A C 1
ATOM 654 O O . ALA A 1 85 ? 13.156 0.635 -4.059 1 83.69 85 ALA A O 1
ATOM 655 N N . CYS A 1 86 ? 11.289 0.679 -2.65 1 80 86 CYS A N 1
ATOM 656 C CA . CYS A 1 86 ? 11.945 -0.148 -1.644 1 80 86 CYS A CA 1
ATOM 657 C C . CYS A 1 86 ? 12.117 -1.579 -2.139 1 80 86 CYS A C 1
ATOM 659 O O . CYS A 1 86 ? 13.125 -2.225 -1.852 1 80 86 CYS A O 1
ATOM 661 N N . ASN A 1 87 ? 11.078 -2.006 -2.801 1 87.5 87 ASN A N 1
ATOM 662 C CA . ASN A 1 87 ? 11.133 -3.357 -3.352 1 87.5 87 ASN A CA 1
ATOM 663 C C . ASN A 1 87 ? 12.328 -3.535 -4.281 1 87.5 87 ASN A C 1
ATOM 665 O O . ASN A 1 87 ? 12.984 -4.578 -4.258 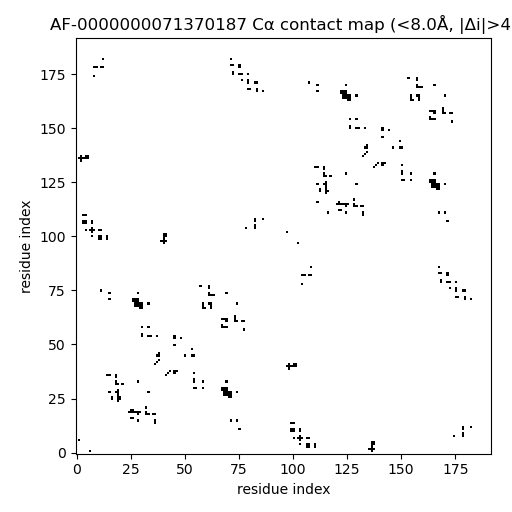1 87.5 87 ASN A O 1
ATOM 669 N N . ASP A 1 88 ? 12.516 -2.502 -5.152 1 83.5 88 ASP A N 1
ATOM 670 C CA . ASP A 1 88 ? 13.656 -2.566 -6.059 1 83.5 88 ASP A CA 1
ATOM 671 C C . ASP A 1 88 ? 14.961 -2.725 -5.285 1 83.5 88 ASP A C 1
ATOM 673 O O . ASP A 1 88 ? 15.852 -3.477 -5.699 1 83.5 88 ASP A O 1
ATOM 677 N N . PHE A 1 89 ? 15 -1.971 -4.27 1 76.81 89 PHE A N 1
ATOM 678 C CA . PHE A 1 89 ? 16.172 -2.059 -3.418 1 76.81 89 PHE A CA 1
ATOM 679 C C . PHE A 1 89 ? 16.266 -3.43 -2.756 1 76.81 89 PHE A C 1
ATOM 681 O O . PHE A 1 89 ? 17.344 -4.02 -2.68 1 76.81 89 PHE A O 1
ATOM 688 N N . PHE A 1 90 ? 15.164 -3.873 -2.293 1 79.69 90 PHE A N 1
ATOM 689 C CA . PHE A 1 90 ? 15.094 -5.168 -1.624 1 79.69 90 PHE A CA 1
ATOM 690 C C . PHE A 1 90 ? 15.5 -6.289 -2.57 1 79.69 90 PHE A C 1
ATOM 692 O O . PHE A 1 90 ? 16.281 -7.164 -2.201 1 79.69 90 PHE A O 1
ATOM 699 N N . VAL A 1 91 ? 15.023 -6.27 -3.771 1 80.81 91 VAL A N 1
ATOM 700 C CA . VAL A 1 91 ? 15.281 -7.305 -4.766 1 80.81 91 VAL A CA 1
ATOM 701 C C . VAL A 1 91 ? 16.766 -7.289 -5.148 1 80.81 91 VAL A C 1
ATOM 703 O O . VAL A 1 91 ? 17.375 -8.344 -5.328 1 80.81 91 VAL A O 1
ATOM 706 N N . GLU A 1 92 ? 17.172 -6.078 -5.32 1 82.19 92 GLU A N 1
ATOM 707 C CA . GLU A 1 92 ? 18.594 -5.941 -5.633 1 82.19 92 GLU A CA 1
ATOM 708 C C . GLU A 1 92 ? 19.469 -6.527 -4.523 1 82.19 92 GLU A C 1
ATOM 710 O O . GLU A 1 92 ? 20.5 -7.145 -4.793 1 82.19 92 GLU A O 1
ATOM 715 N N . SER A 1 93 ? 18.953 -6.375 -3.371 1 78.56 93 SER A N 1
ATOM 716 C CA . SER A 1 93 ? 19.703 -6.887 -2.223 1 78.56 93 SER A CA 1
ATOM 717 C C . SER A 1 93 ? 19.641 -8.406 -2.158 1 78.56 93 SER A C 1
ATOM 719 O O . SER A 1 93 ? 20.562 -9.055 -1.661 1 78.56 93 SER A O 1
ATOM 721 N N . MET A 1 94 ? 18.578 -8.938 -2.57 1 65.75 94 MET A N 1
ATOM 722 C CA . MET A 1 94 ? 18.406 -10.391 -2.568 1 65.75 94 MET A CA 1
ATOM 723 C C . MET A 1 94 ? 19.25 -11.031 -3.668 1 65.75 94 MET A C 1
ATOM 725 O O . MET A 1 94 ? 19.672 -12.18 -3.543 1 65.75 94 MET A O 1
ATOM 729 N N . LYS A 1 95 ? 19.281 -10.32 -4.832 1 66.5 95 LYS A N 1
ATOM 730 C CA . LYS A 1 95 ? 20.094 -10.836 -5.934 1 66.5 95 LYS A CA 1
ATOM 731 C C . LYS A 1 95 ? 21.578 -10.812 -5.578 1 66.5 95 LYS A C 1
ATOM 733 O O . LYS A 1 95 ? 22.344 -11.664 -6.039 1 66.5 95 LYS A O 1
ATOM 738 N N . ASN A 1 96 ? 21.797 -9.812 -4.805 1 59.25 96 ASN A N 1
ATOM 739 C CA . ASN A 1 96 ? 23.219 -9.742 -4.484 1 59.25 96 ASN A CA 1
ATOM 740 C C . ASN A 1 96 ? 23.578 -10.664 -3.32 1 59.25 96 ASN A C 1
ATOM 742 O O . ASN A 1 96 ? 24.641 -11.273 -3.311 1 59.25 96 ASN A O 1
ATOM 746 N N . MET B 1 1 ? 12.805 1.814 16.328 1 44.81 1 MET B N 1
ATOM 747 C CA . MET B 1 1 ? 11.461 1.251 16.266 1 44.81 1 MET B CA 1
ATOM 748 C C . MET B 1 1 ? 10.781 1.598 14.945 1 44.81 1 MET B C 1
ATOM 750 O O . MET B 1 1 ? 10.664 2.771 14.594 1 44.81 1 MET B O 1
ATOM 754 N N . VAL B 1 2 ? 10.773 0.708 14.047 1 62.06 2 VAL B N 1
ATOM 755 C CA . VAL B 1 2 ? 10.312 0.969 12.688 1 62.06 2 VAL B CA 1
ATOM 756 C C . VAL B 1 2 ? 8.875 1.474 12.711 1 62.06 2 VAL B C 1
ATOM 758 O O . VAL B 1 2 ? 8.078 1.061 13.555 1 62.06 2 VAL B O 1
ATOM 761 N N . SER B 1 3 ? 8.547 2.57 12.031 1 75.5 3 SER B N 1
ATOM 762 C CA . SER B 1 3 ? 7.207 3.141 12.008 1 75.5 3 SER B CA 1
ATOM 763 C C . SER B 1 3 ? 6.195 2.154 11.43 1 75.5 3 SER B C 1
ATOM 765 O O . SER B 1 3 ? 6.57 1.22 10.719 1 75.5 3 SER B O 1
ATOM 767 N N . LYS B 1 4 ? 4.922 2.232 11.891 1 85.94 4 LYS B N 1
ATOM 768 C CA . LYS B 1 4 ? 3.846 1.351 11.445 1 85.94 4 LYS B CA 1
ATOM 769 C C . LYS B 1 4 ? 3.791 1.278 9.922 1 85.94 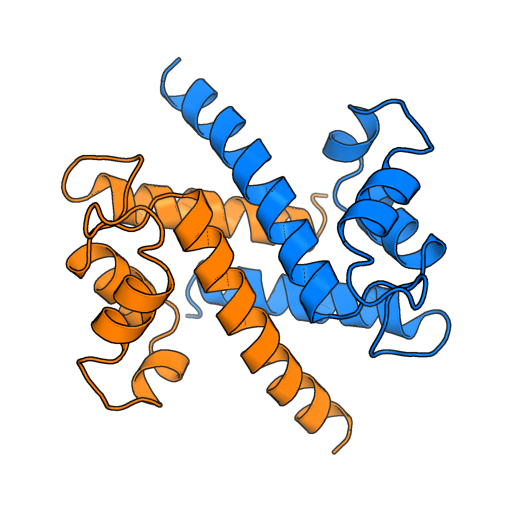4 LYS B C 1
ATOM 771 O O . LYS B 1 4 ? 3.609 0.199 9.352 1 85.94 4 LYS B O 1
ATOM 776 N N . LEU B 1 5 ? 4.148 2.4 9.266 1 88.88 5 LEU B N 1
ATOM 777 C CA . LEU B 1 5 ? 4.117 2.49 7.812 1 88.88 5 LEU B CA 1
ATOM 778 C C . LEU B 1 5 ? 5.238 1.663 7.195 1 88.88 5 LEU B C 1
ATOM 780 O O . LEU B 1 5 ? 5.004 0.891 6.262 1 88.88 5 LEU B O 1
ATOM 784 N N . GLU B 1 6 ? 6.406 1.703 7.781 1 88.81 6 GLU B N 1
ATOM 785 C CA . GLU B 1 6 ? 7.559 0.948 7.309 1 88.81 6 GLU B CA 1
ATOM 786 C C . GLU B 1 6 ? 7.34 -0.554 7.469 1 88.81 6 GLU B C 1
ATOM 788 O O . GLU B 1 6 ? 7.734 -1.34 6.602 1 88.81 6 GLU B O 1
ATOM 793 N N . ASP B 1 7 ? 6.766 -0.909 8.57 1 90.38 7 ASP B N 1
ATOM 794 C CA . ASP B 1 7 ? 6.477 -2.314 8.844 1 90.38 7 ASP B CA 1
ATOM 795 C C . ASP B 1 7 ? 5.477 -2.877 7.84 1 90.38 7 ASP B C 1
ATOM 797 O O . ASP B 1 7 ? 5.625 -4.008 7.375 1 90.38 7 ASP B O 1
ATOM 801 N N . ALA B 1 8 ? 4.504 -1.985 7.59 1 89.81 8 ALA B N 1
ATOM 802 C CA . ALA B 1 8 ? 3.49 -2.373 6.613 1 89.81 8 ALA B CA 1
ATOM 803 C C . ALA B 1 8 ? 4.102 -2.549 5.227 1 89.81 8 ALA B C 1
ATOM 805 O O . ALA B 1 8 ? 3.848 -3.551 4.555 1 89.81 8 ALA B O 1
ATOM 806 N N . MET B 1 9 ? 4.996 -1.669 4.852 1 89.5 9 MET B N 1
ATOM 807 C CA . MET B 1 9 ? 5.648 -1.706 3.547 1 89.5 9 MET B CA 1
ATOM 808 C C . MET B 1 9 ? 6.531 -2.941 3.414 1 89.5 9 MET B C 1
ATOM 810 O O . MET B 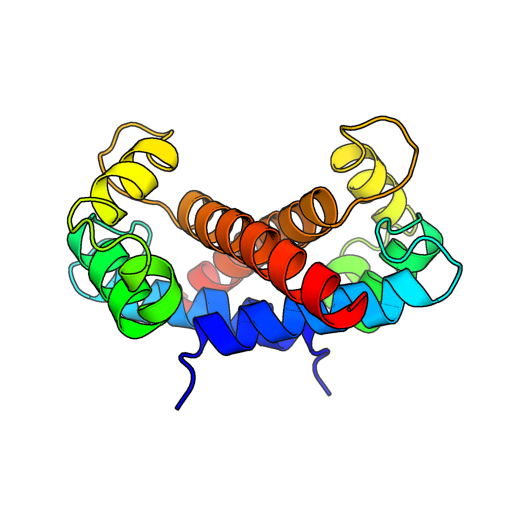1 9 ? 6.555 -3.586 2.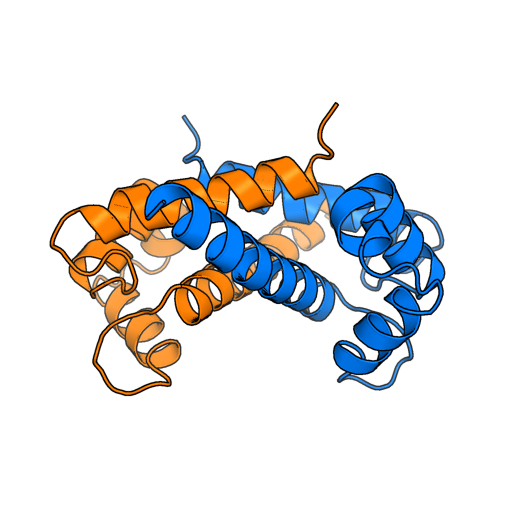365 1 89.5 9 MET B O 1
ATOM 814 N N . GLU B 1 10 ? 7.246 -3.229 4.41 1 88.75 10 GLU B N 1
ATOM 815 C CA . GLU B 1 10 ? 8.109 -4.41 4.426 1 88.75 10 GLU B CA 1
ATOM 816 C C . GLU B 1 10 ? 7.285 -5.691 4.32 1 88.75 10 GLU B C 1
ATOM 818 O O . GLU B 1 10 ? 7.68 -6.633 3.629 1 88.75 10 GLU B O 1
ATOM 823 N N . GLY B 1 11 ? 6.164 -5.641 5.027 1 89.81 11 GLY B N 1
ATOM 824 C CA . GLY B 1 11 ? 5.266 -6.781 4.953 1 89.81 11 GLY B CA 1
ATOM 825 C C . GLY B 1 11 ? 4.75 -7.047 3.551 1 89.81 11 GLY B C 1
ATOM 826 O O . GLY B 1 11 ? 4.711 -8.195 3.105 1 89.81 11 GLY B O 1
ATOM 827 N N . LEU B 1 12 ? 4.367 -5.875 2.844 1 91.25 12 LEU B N 1
ATOM 828 C CA . LEU B 1 12 ? 3.863 -5.984 1.48 1 91.25 12 LEU B CA 1
ATOM 829 C C . LEU B 1 12 ? 4.922 -6.574 0.553 1 91.25 12 LEU B C 1
ATOM 831 O O . LEU B 1 12 ? 4.625 -7.465 -0.245 1 91.25 12 LEU B O 1
ATOM 835 N N . ILE B 1 13 ? 6.223 -6.16 0.696 1 92.25 13 ILE B N 1
ATOM 836 C CA . ILE B 1 13 ? 7.332 -6.613 -0.134 1 92.25 13 ILE B CA 1
ATOM 837 C C . ILE B 1 13 ? 7.602 -8.094 0.124 1 92.25 13 ILE B C 1
ATOM 839 O O . ILE B 1 13 ? 7.773 -8.875 -0.816 1 92.25 13 ILE B O 1
ATOM 843 N N . THR B 1 14 ? 7.59 -8.461 1.402 1 91.44 14 THR B N 1
ATOM 844 C CA . THR B 1 14 ? 7.898 -9.828 1.794 1 91.44 14 THR B CA 1
ATOM 845 C C . THR B 1 14 ? 6.82 -10.789 1.291 1 91.44 14 THR B C 1
ATOM 847 O O . THR B 1 14 ? 7.133 -11.867 0.789 1 91.44 14 THR B O 1
ATOM 850 N N . VAL B 1 15 ? 5.555 -10.352 1.427 1 90.75 15 VAL B N 1
ATOM 851 C CA . VAL B 1 15 ? 4.426 -11.156 0.981 1 90.75 15 VAL B CA 1
ATOM 852 C C . VAL B 1 15 ? 4.492 -11.352 -0.532 1 90.75 15 VAL B C 1
ATOM 854 O O . VAL B 1 15 ? 4.309 -12.469 -1.03 1 90.75 15 VAL B O 1
ATOM 857 N N . PHE B 1 16 ? 4.766 -10.305 -1.27 1 90.88 16 PHE B N 1
ATOM 858 C CA . PHE B 1 16 ? 4.867 -10.352 -2.725 1 90.88 16 PHE B CA 1
ATOM 859 C C . PHE B 1 16 ? 5.922 -11.359 -3.164 1 90.88 16 PHE B C 1
ATOM 861 O O . PHE B 1 16 ? 5.664 -12.195 -4.035 1 90.88 16 PHE B O 1
ATOM 868 N N . HIS B 1 17 ? 7.055 -11.32 -2.537 1 88.94 17 HIS B N 1
ATOM 869 C CA . HIS B 1 17 ? 8.164 -12.188 -2.92 1 88.94 17 HIS B CA 1
ATOM 870 C C . HIS B 1 17 ? 7.906 -13.633 -2.494 1 88.94 17 HIS B C 1
ATOM 872 O O . HIS B 1 17 ? 8.367 -14.57 -3.152 1 88.94 17 HIS B O 1
ATOM 878 N N . THR B 1 18 ? 7.137 -13.734 -1.394 1 89.06 18 THR B N 1
ATOM 879 C CA . THR B 1 18 ? 6.801 -15.062 -0.908 1 89.06 18 THR B CA 1
ATOM 880 C C . THR B 1 18 ? 5.855 -15.773 -1.878 1 89.06 18 THR B C 1
ATOM 882 O O . THR B 1 18 ? 6 -16.969 -2.129 1 89.06 18 THR B O 1
ATOM 885 N N . TYR B 1 19 ? 4.922 -15.016 -2.385 1 86.81 19 TYR B N 1
ATOM 886 C CA . TYR B 1 19 ? 3.941 -15.57 -3.311 1 86.81 19 TYR B CA 1
ATOM 887 C C . TYR B 1 19 ? 4.457 -15.531 -4.742 1 86.81 19 TYR B C 1
ATOM 889 O O . TYR B 1 19 ? 4.148 -16.422 -5.543 1 86.81 19 TYR B O 1
ATOM 897 N N . SER B 1 20 ? 5.203 -14.531 -5.133 1 85 20 SER B N 1
ATOM 898 C CA . SER B 1 20 ? 5.746 -14.367 -6.48 1 85 20 SER B CA 1
ATOM 899 C C . SER B 1 20 ? 6.852 -15.383 -6.754 1 85 20 SER B C 1
ATOM 901 O O . SER B 1 20 ? 7.051 -15.789 -7.902 1 85 20 SER B O 1
ATOM 903 N N . SER B 1 21 ? 7.539 -15.711 -5.75 1 78.38 21 SER B N 1
ATOM 904 C CA . SER B 1 21 ? 8.664 -16.625 -5.887 1 78.38 21 SER B CA 1
ATOM 905 C C . SER B 1 21 ? 8.195 -18.078 -5.965 1 78.38 21 SER B C 1
ATOM 907 O O . SER B 1 21 ? 9.008 -19 -6.004 1 78.38 21 SER B O 1
ATOM 909 N N . LYS B 1 22 ? 6.883 -18.25 -5.949 1 74.38 22 LYS B N 1
ATOM 910 C CA . LYS B 1 22 ? 6.375 -19.609 -5.938 1 74.38 22 LYS B CA 1
ATOM 911 C C . LYS B 1 22 ? 6.609 -20.297 -7.277 1 74.38 22 LYS B C 1
ATOM 913 O O . LYS B 1 22 ? 7.082 -21.438 -7.324 1 74.38 22 LYS B O 1
ATOM 918 N N . GLU B 1 23 ? 6.121 -19.672 -8.406 1 64.88 23 GLU B N 1
ATOM 919 C CA . GLU B 1 23 ? 6.176 -20.422 -9.664 1 64.88 23 GLU B CA 1
ATOM 920 C C . GLU B 1 23 ? 7.305 -19.906 -10.555 1 64.88 23 GLU B C 1
ATOM 922 O O . GLU B 1 23 ? 7.633 -20.531 -11.57 1 64.88 23 GLU B O 1
ATOM 927 N N . GLY B 1 24 ? 8.125 -18.828 -10.148 1 59.44 24 GLY B N 1
ATOM 928 C CA . GLY B 1 24 ? 9.164 -18.391 -11.07 1 59.44 24 GLY B CA 1
ATOM 929 C C . GLY B 1 24 ? 9.555 -16.938 -10.898 1 59.44 24 GLY B C 1
ATOM 930 O O . GLY B 1 24 ? 10.039 -16.547 -9.836 1 59.44 24 GLY B O 1
ATOM 931 N N . ASP B 1 25 ? 8.914 -16.125 -11.797 1 68.56 25 ASP B N 1
ATOM 932 C CA . ASP B 1 25 ? 9.305 -14.727 -11.961 1 68.56 25 ASP B CA 1
ATOM 933 C C . ASP B 1 25 ? 8.961 -13.914 -10.711 1 68.56 25 ASP B C 1
ATOM 935 O O . ASP B 1 25 ? 7.789 -13.75 -10.383 1 68.56 25 ASP B O 1
ATOM 939 N N . LYS B 1 26 ? 10.023 -13.938 -9.891 1 72.44 26 LYS B N 1
ATOM 940 C CA . LYS B 1 26 ? 9.883 -13.234 -8.625 1 72.44 26 LYS B CA 1
ATOM 941 C C . LYS B 1 26 ? 9.531 -11.766 -8.844 1 72.44 26 LYS B C 1
ATOM 943 O O . LYS B 1 26 ? 9.328 -11.016 -7.891 1 72.44 26 LYS B O 1
ATOM 948 N N . CYS B 1 27 ? 9.5 -11.438 -10.156 1 78.31 27 CYS B N 1
ATOM 949 C CA . CYS B 1 27 ? 9.281 -10.031 -10.445 1 78.31 27 CYS B CA 1
ATOM 950 C C . CYS B 1 27 ? 7.844 -9.781 -10.906 1 78.31 27 CYS B C 1
ATOM 952 O O . CYS B 1 27 ? 7.398 -8.641 -10.984 1 78.31 27 CYS B O 1
ATOM 954 N N . LYS B 1 28 ? 7.195 -10.953 -11.125 1 82.19 28 LYS B N 1
ATOM 955 C CA . LYS B 1 28 ? 5.832 -10.812 -11.625 1 82.19 28 LYS B CA 1
ATOM 956 C C . LYS B 1 28 ? 4.898 -11.828 -10.977 1 82.19 28 LYS B C 1
ATOM 958 O O . LYS B 1 28 ? 5.32 -12.945 -10.648 1 82.19 28 LYS B O 1
ATOM 963 N N . LEU B 1 29 ? 3.648 -11.477 -10.609 1 88.88 29 LEU B N 1
ATOM 964 C CA . LEU B 1 29 ? 2.625 -12.344 -10.039 1 88.88 29 LEU B CA 1
ATOM 965 C C . LEU B 1 29 ? 1.603 -12.75 -11.094 1 88.88 29 LEU B C 1
ATOM 967 O O . LEU B 1 29 ? 1.145 -11.906 -11.875 1 88.88 29 LEU B O 1
ATOM 971 N N . ASN B 1 30 ? 1.486 -14.102 -11.281 1 89.75 30 ASN B N 1
ATOM 972 C CA . ASN B 1 30 ? 0.461 -14.578 -12.203 1 89.75 30 ASN B CA 1
ATOM 973 C C . ASN B 1 30 ? -0.915 -14.609 -11.547 1 89.75 30 ASN B C 1
ATOM 975 O O . ASN B 1 30 ? -1.053 -14.273 -10.367 1 89.75 30 ASN B O 1
ATOM 979 N N . LYS B 1 31 ? -1.903 -14.898 -12.352 1 89.19 31 LYS B N 1
ATOM 980 C CA . LYS B 1 31 ? -3.281 -14.945 -11.867 1 89.19 31 LYS B CA 1
ATOM 981 C C . LYS B 1 31 ? -3.408 -15.875 -10.664 1 89.19 31 LYS B C 1
ATOM 983 O O . LYS B 1 31 ? -4.086 -15.539 -9.688 1 89.19 31 LYS B O 1
ATOM 988 N N . ALA B 1 32 ? -2.736 -16.969 -10.75 1 90.62 32 ALA B N 1
ATOM 989 C CA . ALA B 1 32 ? -2.797 -17.969 -9.68 1 90.62 32 ALA B CA 1
ATOM 990 C C . ALA B 1 32 ? -2.186 -17.422 -8.398 1 90.62 32 ALA B C 1
ATOM 992 O O . ALA B 1 32 ? -2.744 -17.594 -7.309 1 90.62 32 ALA B O 1
ATOM 993 N N . GLU B 1 33 ? -1.058 -16.812 -8.523 1 92.62 33 GLU B N 1
ATOM 994 C CA . GLU B 1 33 ? -0.356 -16.25 -7.375 1 92.62 33 GLU B CA 1
ATOM 995 C C . GLU B 1 33 ? -1.144 -15.102 -6.754 1 92.62 33 GLU B C 1
ATOM 997 O O . GLU B 1 33 ? -1.23 -14.992 -5.527 1 92.62 33 GLU B O 1
ATOM 1002 N N . LEU B 1 34 ? -1.637 -14.234 -7.707 1 90.56 34 LEU B N 1
ATOM 1003 C CA . LEU B 1 34 ? -2.467 -13.133 -7.23 1 90.56 34 LEU B CA 1
ATOM 1004 C C . LEU B 1 34 ? -3.688 -13.656 -6.48 1 90.56 34 LEU B C 1
ATOM 1006 O O . LEU B 1 34 ? -4.027 -13.148 -5.41 1 90.56 34 LEU B O 1
ATOM 1010 N N . LYS B 1 35 ? -4.281 -14.664 -7.008 1 90.75 35 LYS B N 1
ATOM 1011 C CA . LYS B 1 35 ? -5.449 -15.281 -6.379 1 90.75 35 LYS B CA 1
ATOM 1012 C C . LYS B 1 35 ? -5.094 -15.867 -5.016 1 90.75 35 LYS B C 1
ATOM 1014 O O . LYS B 1 35 ? -5.836 -15.68 -4.043 1 90.75 35 LYS B O 1
ATOM 1019 N N . SER B 1 36 ? -3.992 -16.609 -4.98 1 90.69 36 SER B N 1
ATOM 1020 C CA . SER B 1 36 ? -3.529 -17.219 -3.736 1 90.69 36 SER B CA 1
ATOM 1021 C C . SER B 1 36 ? -3.246 -16.156 -2.678 1 90.69 36 SER B C 1
ATOM 1023 O O . SER B 1 36 ? -3.555 -16.344 -1.5 1 90.69 36 SER B O 1
ATOM 1025 N N . LEU B 1 37 ? -2.568 -15.07 -3.109 1 87.75 37 LEU B N 1
ATOM 1026 C CA . LEU B 1 37 ? -2.244 -13.961 -2.221 1 87.75 37 LEU B CA 1
ATOM 1027 C C . LEU B 1 37 ? -3.512 -13.32 -1.663 1 87.75 37 LEU B C 1
ATOM 1029 O O . LEU B 1 37 ? -3.633 -13.133 -0.451 1 87.75 37 LEU B O 1
ATOM 1033 N N . LEU B 1 38 ? -4.484 -13.008 -2.545 1 88.06 38 LEU B N 1
ATOM 1034 C CA . LEU B 1 38 ? -5.738 -12.383 -2.148 1 88.06 38 LEU B CA 1
ATOM 1035 C C . LEU B 1 38 ? -6.574 -13.336 -1.295 1 88.06 38 LEU B C 1
ATOM 1037 O O . LEU B 1 38 ? -7.141 -12.922 -0.279 1 88.06 38 LEU B O 1
ATOM 1041 N N . GLN B 1 39 ? -6.637 -14.594 -1.704 1 87 39 GLN B N 1
ATOM 1042 C CA . GLN B 1 39 ? -7.422 -15.609 -1.004 1 87 39 GLN B CA 1
ATOM 1043 C C . GLN B 1 39 ? -6.832 -15.906 0.371 1 87 39 GLN B C 1
ATOM 1045 O O . GLN B 1 39 ? -7.562 -16.203 1.316 1 87 39 GLN B O 1
ATOM 1050 N N . GLY B 1 40 ? -5.504 -15.875 0.393 1 86.5 40 GLY B N 1
ATOM 1051 C CA . GLY B 1 40 ? -4.816 -16.125 1.647 1 86.5 40 GLY B CA 1
ATOM 1052 C C . GLY B 1 40 ? -4.82 -14.938 2.584 1 86.5 40 GLY B C 1
ATOM 1053 O O . GLY B 1 40 ? -4.906 -15.102 3.805 1 86.5 40 GLY B O 1
ATOM 1054 N N . GLU B 1 41 ? -4.734 -13.758 2.033 1 82 41 GLU B N 1
ATOM 1055 C CA . GLU B 1 41 ? -4.535 -12.547 2.826 1 82 41 GLU B CA 1
ATOM 1056 C C . GLU B 1 41 ? -5.82 -11.727 2.912 1 82 41 GLU B C 1
ATOM 1058 O O . GLU B 1 41 ? -6.121 -11.141 3.955 1 82 41 GLU B O 1
ATOM 1063 N N . LEU B 1 42 ? -6.516 -11.617 1.914 1 81.56 42 LEU B N 1
ATOM 1064 C CA . LEU B 1 42 ? -7.727 -10.805 1.82 1 81.56 42 LEU B CA 1
ATOM 1065 C C . LEU B 1 42 ? -8.914 -11.656 1.368 1 81.56 42 LEU B C 1
ATOM 1067 O O . LEU B 1 42 ? -9.641 -11.266 0.451 1 81.56 42 LEU B O 1
ATOM 1071 N N . SER B 1 43 ? -9.023 -12.727 1.974 1 82.94 43 SER B N 1
ATOM 1072 C CA . SER B 1 43 ? -10.086 -13.633 1.571 1 82.94 43 SER B CA 1
ATOM 1073 C C . SER B 1 43 ? -11.461 -13.039 1.873 1 82.94 43 SER B C 1
ATOM 1075 O O . SER B 1 43 ? -12.406 -13.234 1.108 1 82.94 43 SER B O 1
ATOM 1077 N N . ASP B 1 44 ? -11.43 -12.273 2.914 1 77.62 44 ASP B N 1
ATOM 1078 C CA . ASP B 1 44 ? -12.703 -11.68 3.293 1 77.62 44 ASP B CA 1
ATOM 1079 C C . ASP B 1 44 ? -13.125 -10.609 2.297 1 77.62 44 ASP B C 1
ATOM 1081 O O . ASP B 1 44 ? -14.312 -10.484 1.972 1 77.62 44 ASP B O 1
ATOM 1085 N N . PHE B 1 45 ? -12.086 -9.883 1.856 1 74.25 45 PHE B N 1
ATOM 1086 C CA . PHE B 1 45 ? -12.336 -8.844 0.867 1 74.25 45 PHE B CA 1
ATOM 1087 C C . PHE B 1 45 ? -12.75 -9.453 -0.467 1 74.25 45 PHE B C 1
ATOM 1089 O O . PHE B 1 45 ? -13.695 -8.984 -1.106 1 74.25 45 PHE B O 1
ATOM 1096 N N . LEU B 1 46 ? -11.984 -10.547 -0.854 1 71.12 46 LEU B N 1
ATOM 1097 C CA . LEU B 1 46 ? -12.258 -11.266 -2.096 1 71.12 46 LEU B CA 1
ATOM 1098 C C . LEU B 1 46 ? -13.547 -12.07 -1.984 1 71.12 46 LEU B C 1
ATOM 1100 O O . LEU B 1 46 ? -14.273 -12.227 -2.969 1 71.12 46 LEU B O 1
ATOM 1104 N N . ALA B 1 47 ? -13.812 -12.547 -0.854 1 72.44 47 ALA B N 1
ATOM 1105 C CA . ALA B 1 47 ? -14.992 -13.375 -0.636 1 72.44 47 ALA B CA 1
ATOM 1106 C C . ALA B 1 47 ? -16.281 -12.555 -0.808 1 72.44 47 ALA B C 1
ATOM 1108 O O . ALA B 1 47 ? -17.328 -13.109 -1.111 1 72.44 47 ALA B O 1
ATOM 1109 N N . ALA B 1 48 ? -15.883 -11.297 -0.595 1 67.56 48 ALA B N 1
ATOM 1110 C CA . ALA B 1 48 ? -17.078 -10.477 -0.727 1 67.56 48 ALA B CA 1
ATOM 1111 C C . ALA B 1 48 ? -17.594 -10.477 -2.164 1 67.56 48 ALA B C 1
ATOM 1113 O O . ALA B 1 48 ? -18.797 -10.336 -2.404 1 67.56 48 ALA B O 1
ATOM 1114 N N . SER B 1 49 ? -16.516 -10.656 -2.902 1 68.56 49 SER B N 1
ATOM 1115 C CA . SER B 1 49 ? -16.938 -10.766 -4.293 1 68.56 49 SER B CA 1
ATOM 1116 C C . SER B 1 49 ? -17.078 -12.219 -4.719 1 68.56 49 SER B C 1
ATOM 1118 O O . SER B 1 49 ? -16.156 -12.797 -5.281 1 68.56 49 SER B O 1
ATOM 1120 N N . LYS B 1 50 ? -17.812 -12.836 -3.977 1 66.31 50 LYS B N 1
ATOM 1121 C CA . LYS B 1 50 ? -18.047 -14.258 -4.195 1 66.31 50 LYS B CA 1
ATOM 1122 C C . LYS B 1 50 ? -17.703 -14.656 -5.629 1 66.31 50 LYS B C 1
ATOM 1124 O O . LYS B 1 50 ? -17.969 -15.789 -6.043 1 66.31 50 LYS B O 1
ATOM 1129 N N . ASP B 1 51 ? -17.297 -13.742 -6.305 1 72.69 51 ASP B N 1
ATOM 1130 C CA . ASP B 1 51 ? -16.984 -14.094 -7.688 1 72.69 51 ASP B CA 1
ATOM 1131 C C . ASP B 1 51 ? -15.562 -14.633 -7.812 1 72.69 51 ASP B C 1
ATOM 1133 O O . ASP B 1 51 ? -14.609 -13.992 -7.359 1 72.69 51 ASP B O 1
ATOM 1137 N N . PRO B 1 52 ? -15.633 -15.789 -8.156 1 72 52 PRO B N 1
ATOM 1138 C CA . PRO B 1 52 ? -14.305 -16.391 -8.336 1 72 52 PRO B CA 1
ATOM 1139 C C . PRO B 1 52 ? -13.477 -15.703 -9.406 1 72 52 PRO B C 1
ATOM 1141 O O . PRO B 1 52 ? -12.258 -15.898 -9.477 1 72 52 PRO B O 1
ATOM 1144 N N . MET B 1 53 ? -14.125 -14.938 -10.078 1 81.94 53 MET B N 1
ATOM 1145 C CA . MET B 1 53 ? -13.445 -14.273 -11.188 1 81.94 53 MET B CA 1
ATOM 1146 C C . MET B 1 53 ? -13.055 -12.844 -10.812 1 81.94 53 MET B C 1
ATOM 1148 O O . MET B 1 53 ? -12.695 -12.047 -11.68 1 81.94 53 MET B O 1
ATOM 1152 N N . VAL B 1 54 ? -13.25 -12.625 -9.516 1 81.06 54 VAL B N 1
ATOM 1153 C CA . VAL B 1 54 ? -12.906 -11.297 -9.031 1 81.06 54 VAL B CA 1
ATOM 1154 C C . VAL B 1 54 ? -11.406 -11.055 -9.195 1 81.06 54 VAL B C 1
ATOM 1156 O O . VAL B 1 54 ? -10.992 -9.969 -9.609 1 81.06 54 VAL B O 1
ATOM 1159 N N . VAL B 1 55 ? -10.672 -12.086 -8.945 1 88.44 55 VAL B N 1
ATOM 1160 C CA . VAL B 1 55 ? -9.219 -12.031 -9.062 1 88.44 55 VAL B CA 1
ATOM 1161 C C . VAL B 1 55 ? -8.836 -11.711 -10.508 1 88.44 55 VAL B C 1
ATOM 1163 O O . VAL B 1 55 ? -7.949 -10.883 -10.75 1 88.44 55 VAL B O 1
ATOM 1166 N N . GLU B 1 56 ? -9.523 -12.367 -11.5 1 88.12 56 GLU B N 1
ATOM 1167 C CA . GLU B 1 56 ? -9.266 -12.141 -12.914 1 88.12 56 GLU B CA 1
ATOM 1168 C C . GLU B 1 56 ? -9.578 -10.703 -13.312 1 88.12 56 GLU B C 1
ATOM 1170 O O . GLU B 1 56 ? -8.867 -10.102 -14.125 1 88.12 56 GLU B O 1
ATOM 1175 N N . LYS B 1 57 ? -10.578 -10.148 -12.656 1 88.62 57 LYS B N 1
ATOM 1176 C CA . LYS B 1 57 ? -10.977 -8.773 -12.945 1 88.62 57 LYS B CA 1
ATOM 1177 C C . LYS B 1 57 ? -9.953 -7.781 -12.406 1 88.62 57 LYS B C 1
ATOM 1179 O O . LYS B 1 57 ? -9.586 -6.824 -13.086 1 88.62 57 LYS B O 1
ATOM 1184 N N . ILE B 1 58 ? -9.555 -8.086 -11.25 1 88.12 58 ILE B N 1
ATOM 1185 C CA . ILE B 1 58 ? -8.547 -7.246 -10.609 1 88.12 58 ILE B CA 1
ATOM 1186 C C . ILE B 1 58 ? -7.242 -7.301 -11.406 1 88.12 58 ILE B C 1
ATOM 1188 O O . ILE B 1 58 ? -6.613 -6.27 -11.648 1 88.12 58 ILE B O 1
ATOM 1192 N N . MET B 1 59 ? -6.801 -8.594 -11.695 1 87.88 59 MET B N 1
ATOM 1193 C CA . MET B 1 59 ? -5.578 -8.789 -12.469 1 87.88 59 MET B CA 1
ATOM 1194 C C . MET B 1 59 ? -5.668 -8.062 -13.812 1 87.88 59 MET B C 1
ATOM 1196 O O . MET B 1 59 ? -4.695 -7.449 -14.258 1 87.88 59 MET B O 1
ATOM 1200 N N . SER B 1 60 ? -6.891 -8.18 -14.414 1 89.75 60 SER B N 1
ATOM 1201 C CA . SER B 1 60 ? -7.125 -7.547 -15.711 1 89.75 60 SER B CA 1
ATOM 1202 C C . SER B 1 60 ? -7.098 -6.027 -15.602 1 89.75 60 SER B C 1
ATOM 1204 O O . SER B 1 60 ? -6.652 -5.344 -16.531 1 89.75 60 SER B O 1
ATOM 1206 N N . ASP B 1 61 ? -7.57 -5.598 -14.383 1 84.75 61 ASP B N 1
ATOM 1207 C CA . ASP B 1 61 ? -7.57 -4.16 -14.125 1 84.75 61 ASP B CA 1
ATOM 1208 C C . ASP B 1 61 ? -6.148 -3.641 -13.914 1 84.75 61 ASP B C 1
ATOM 1210 O O . ASP B 1 61 ? -5.805 -2.549 -14.367 1 84.75 61 ASP B O 1
ATOM 1214 N N . LEU B 1 62 ? -5.379 -4.512 -13.172 1 82.06 62 LEU B N 1
ATOM 1215 C CA . LEU B 1 62 ? -4.008 -4.156 -12.828 1 82.06 62 LEU B CA 1
ATOM 1216 C C . LEU B 1 62 ? -3.064 -4.422 -13.992 1 82.06 62 LEU B C 1
ATOM 1218 O O . LEU B 1 62 ? -2.006 -3.797 -14.102 1 82.06 62 LEU B O 1
ATOM 1222 N N . ASP B 1 63 ? -3.469 -5.496 -14.867 1 82.94 63 ASP B N 1
ATOM 1223 C CA . ASP B 1 63 ? -2.65 -5.922 -16 1 82.94 63 ASP B CA 1
ATOM 1224 C C . ASP B 1 63 ? -2.531 -4.809 -17.047 1 82.94 63 ASP B C 1
ATOM 1226 O O . ASP B 1 63 ? -3.004 -4.957 -18.172 1 82.94 63 ASP B O 1
ATOM 1230 N N . GLU B 1 64 ? -1.941 -3.738 -16.438 1 73.75 64 GLU B N 1
ATOM 1231 C CA . GLU B 1 64 ? -1.762 -2.621 -17.359 1 73.75 64 GLU B CA 1
ATOM 1232 C C . GLU B 1 64 ? -0.725 -2.951 -18.438 1 73.75 64 GLU B C 1
ATOM 1234 O O . GLU B 1 64 ? -0.837 -2.498 -19.578 1 73.75 64 GLU B O 1
ATOM 1239 N N . ASN B 1 65 ? 0.289 -3.73 -18.094 1 67.38 65 ASN B N 1
ATOM 1240 C CA . ASN B 1 65 ? 1.387 -4.035 -19 1 67.38 65 ASN B CA 1
ATOM 1241 C C . ASN B 1 65 ? 1.01 -5.141 -19.984 1 67.38 65 ASN B C 1
ATOM 1243 O O . ASN B 1 65 ? 1.79 -5.477 -20.875 1 67.38 65 ASN B O 1
ATOM 1247 N N . GLN B 1 66 ? -0.116 -5.805 -20.016 1 78.31 66 GLN B N 1
ATOM 1248 C CA . GLN B 1 66 ? -0.65 -6.805 -20.938 1 78.31 66 GLN B CA 1
ATOM 1249 C C . GLN B 1 66 ? 0.227 -8.055 -20.969 1 78.31 66 GLN B C 1
ATOM 1251 O O . GLN B 1 66 ? 0.415 -8.664 -22.016 1 78.31 66 GLN B O 1
ATOM 1256 N N . ASP B 1 67 ? 0.879 -8.414 -20.047 1 79.81 67 ASP B N 1
ATOM 1257 C CA . ASP B 1 67 ? 1.649 -9.656 -19.984 1 79.81 67 ASP B CA 1
ATOM 1258 C C . ASP B 1 67 ? 0.858 -10.758 -19.281 1 79.81 67 ASP B C 1
ATOM 1260 O O . ASP B 1 67 ? 1.19 -11.938 -19.406 1 79.81 67 ASP B O 1
ATOM 1264 N N . GLY B 1 68 ? -0.347 -10.312 -18.906 1 83.12 68 GLY B N 1
ATOM 1265 C CA . GLY B 1 68 ? -1.199 -11.25 -18.188 1 83.12 68 GLY B CA 1
ATOM 1266 C C . GLY B 1 68 ? -0.688 -11.586 -16.797 1 83.12 68 GLY B C 1
ATOM 1267 O O . GLY B 1 68 ? -1.015 -12.633 -16.25 1 83.12 68 GLY B O 1
ATOM 1268 N N . GLU B 1 69 ? 0.355 -10.883 -16.406 1 87.81 69 GLU B N 1
ATOM 1269 C CA . GLU B 1 69 ? 0.933 -11.062 -15.078 1 87.81 69 GLU B CA 1
ATOM 1270 C C . GLU B 1 69 ? 0.972 -9.742 -14.305 1 87.81 69 GLU B C 1
ATOM 1272 O O . GLU B 1 69 ? 0.825 -8.672 -14.898 1 87.81 69 GLU B O 1
ATOM 1277 N N . VAL B 1 70 ? 0.955 -9.812 -13.078 1 90.56 70 VAL B N 1
ATOM 1278 C CA . VAL B 1 70 ? 0.977 -8.641 -12.211 1 90.56 70 VAL B CA 1
ATOM 1279 C C . VAL B 1 70 ? 2.391 -8.414 -11.672 1 90.56 70 VAL B C 1
ATOM 1281 O O . VAL B 1 70 ? 2.961 -9.297 -11.023 1 90.56 70 VAL B O 1
ATOM 1284 N N . ASP B 1 71 ? 3.061 -7.289 -12.141 1 87.31 71 ASP B N 1
ATOM 1285 C CA . ASP B 1 71 ? 4.391 -6.969 -11.633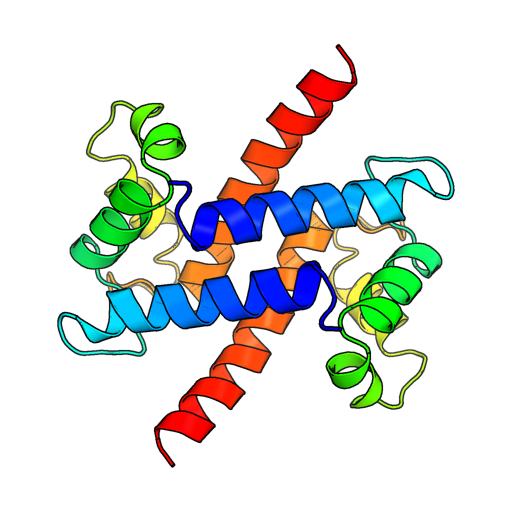 1 87.31 71 ASP B CA 1
ATOM 1286 C C . ASP B 1 71 ? 4.309 -6.383 -10.219 1 87.31 71 ASP B C 1
ATOM 1288 O O . ASP B 1 71 ? 3.215 -6.125 -9.711 1 87.31 71 ASP B O 1
ATOM 1292 N N . PHE B 1 72 ? 5.414 -6.156 -9.602 1 90.31 72 PHE B N 1
ATOM 1293 C CA . PHE B 1 72 ? 5.457 -5.652 -8.234 1 90.31 72 PHE B CA 1
ATOM 1294 C C . PHE B 1 72 ? 4.738 -4.309 -8.133 1 90.31 72 PHE B C 1
ATOM 1296 O O . PHE B 1 72 ? 4.004 -4.066 -7.176 1 90.31 72 PHE B O 1
ATOM 1303 N N . GLN B 1 73 ? 4.984 -3.564 -9.172 1 86.88 73 GLN B N 1
ATOM 1304 C CA . GLN B 1 73 ? 4.375 -2.238 -9.195 1 86.88 73 GLN B CA 1
ATOM 1305 C C . GLN B 1 73 ? 2.855 -2.334 -9.258 1 86.88 73 GLN B C 1
ATOM 1307 O O . GLN B 1 73 ? 2.154 -1.594 -8.562 1 86.88 73 GLN B O 1
ATOM 1312 N N . GLU B 1 74 ? 2.375 -3.291 -10.008 1 91.38 74 GLU B N 1
ATOM 1313 C CA . GLU B 1 74 ? 0.933 -3.479 -10.141 1 91.38 74 GLU B CA 1
ATOM 1314 C C . GLU B 1 74 ? 0.341 -4.09 -8.875 1 91.38 74 GLU B C 1
ATOM 1316 O O . GLU B 1 74 ? -0.791 -3.779 -8.492 1 91.38 74 GLU B O 1
ATOM 1321 N N . PHE B 1 75 ? 1.137 -4.988 -8.25 1 90.94 75 PHE B N 1
ATOM 1322 C CA . PHE B 1 75 ? 0.71 -5.605 -7.004 1 90.94 75 PHE B CA 1
ATOM 1323 C C . PHE B 1 75 ? 0.515 -4.555 -5.918 1 90.94 75 PHE B C 1
ATOM 1325 O O . PHE B 1 75 ? -0.487 -4.574 -5.199 1 90.94 75 PHE B O 1
ATOM 1332 N N . VAL B 1 76 ? 1.463 -3.713 -5.941 1 92 76 VAL B N 1
ATOM 1333 C CA . VAL B 1 76 ? 1.413 -2.664 -4.926 1 92 76 VAL B CA 1
ATOM 1334 C C . VAL B 1 76 ? 0.207 -1.761 -5.176 1 92 76 VAL B C 1
ATOM 1336 O O . VAL B 1 76 ? -0.441 -1.306 -4.23 1 92 76 VAL B O 1
ATOM 1339 N N . VAL B 1 77 ? -0.062 -1.496 -6.465 1 89.81 77 VAL B N 1
ATOM 1340 C CA . VAL B 1 77 ? -1.217 -0.681 -6.824 1 89.81 77 VAL B CA 1
ATOM 1341 C C . VAL B 1 77 ? -2.502 -1.391 -6.406 1 89.81 77 VAL B C 1
ATOM 1343 O O . VAL B 1 77 ? -3.449 -0.75 -5.945 1 89.81 77 VAL B O 1
ATOM 1346 N N . LEU B 1 78 ? -2.492 -2.734 -6.523 1 89.12 78 LEU B N 1
ATOM 1347 C CA . LEU B 1 78 ? -3.637 -3.529 -6.098 1 89.12 78 LEU B CA 1
ATOM 1348 C C . LEU B 1 78 ? -3.896 -3.355 -4.605 1 89.12 78 LEU B C 1
ATOM 1350 O O . LEU B 1 78 ? -5.031 -3.102 -4.191 1 89.12 78 LEU B O 1
ATOM 1354 N N . VAL B 1 79 ? -2.826 -3.531 -3.85 1 91.94 79 VAL B N 1
ATOM 1355 C CA . VAL B 1 79 ? -2.928 -3.414 -2.4 1 91.94 79 VAL B CA 1
ATOM 1356 C C . VAL B 1 79 ? -3.426 -2.018 -2.029 1 91.94 79 VAL B C 1
ATOM 1358 O O . VAL B 1 79 ? -4.238 -1.863 -1.113 1 91.94 79 VAL B O 1
ATOM 1361 N N . ALA B 1 80 ? -3.023 -0.926 -2.82 1 90.69 80 ALA B N 1
ATOM 1362 C CA . ALA B 1 80 ? -3.441 0.455 -2.588 1 90.69 80 ALA B CA 1
ATOM 1363 C C . ALA B 1 80 ? -4.941 0.621 -2.82 1 90.69 80 ALA B C 1
ATOM 1365 O O . ALA B 1 80 ? -5.637 1.236 -2.01 1 90.69 80 ALA B O 1
ATOM 1366 N N . VAL B 1 81 ? -5.449 -0.018 -3.871 1 86.94 81 VAL B N 1
ATOM 1367 C CA . VAL B 1 81 ? -6.859 0.093 -4.23 1 86.94 81 VAL B CA 1
ATOM 1368 C C . VAL B 1 81 ? -7.723 -0.554 -3.148 1 86.94 81 VAL B C 1
ATOM 1370 O O . VAL B 1 81 ? -8.734 0.015 -2.729 1 86.94 81 VAL B O 1
ATOM 1373 N N . ILE B 1 82 ? -7.223 -1.722 -2.615 1 87.75 82 ILE B N 1
ATOM 1374 C CA . ILE B 1 82 ? -7.961 -2.449 -1.59 1 87.75 82 ILE B CA 1
ATOM 1375 C C . ILE B 1 82 ? -7.949 -1.657 -0.285 1 87.75 82 ILE B C 1
ATOM 1377 O O . ILE B 1 82 ? -8.961 -1.585 0.414 1 87.75 82 ILE B O 1
ATOM 1381 N N . THR B 1 83 ? -6.707 -1.064 -0.001 1 90.62 83 THR B N 1
ATOM 1382 C CA . THR B 1 83 ? -6.562 -0.282 1.222 1 90.62 83 THR B CA 1
ATOM 1383 C C . THR B 1 83 ? -7.539 0.891 1.231 1 90.62 83 THR B C 1
ATOM 1385 O O . THR B 1 83 ? -8.148 1.19 2.262 1 90.62 83 THR B O 1
ATOM 1388 N N . VAL B 1 84 ? -7.652 1.59 0.092 1 89.31 84 VAL B N 1
ATOM 1389 C CA . VAL B 1 84 ? -8.555 2.729 -0.036 1 89.31 84 VAL B CA 1
ATOM 1390 C C . VAL B 1 84 ? -10 2.273 0.179 1 89.31 84 VAL B C 1
ATOM 1392 O O . VAL B 1 84 ? -10.789 2.975 0.813 1 89.31 84 VAL B O 1
ATOM 1395 N N . ALA B 1 85 ? -10.43 1.146 -0.389 1 83.25 85 ALA B N 1
ATOM 1396 C CA . ALA B 1 85 ? -11.773 0.591 -0.248 1 83.25 85 ALA B CA 1
ATOM 1397 C C . ALA B 1 85 ? -12.062 0.232 1.206 1 83.25 85 ALA B C 1
ATOM 1399 O O . ALA B 1 85 ? -13.164 0.488 1.705 1 83.25 85 ALA B O 1
ATOM 1400 N N . CYS B 1 86 ? -10.945 -0.304 1.836 1 79.5 86 CYS B N 1
ATOM 1401 C CA . CYS B 1 86 ? -11.094 -0.668 3.24 1 79.5 86 CYS B CA 1
ATOM 1402 C C . CYS B 1 86 ? -11.164 0.574 4.121 1 79.5 86 CYS B C 1
ATOM 1404 O O . CYS B 1 86 ? -11.898 0.596 5.113 1 79.5 86 CYS B O 1
ATOM 1406 N N . ASN B 1 87 ? -10.352 1.514 3.736 1 86.88 87 ASN B N 1
ATOM 1407 C CA . ASN B 1 87 ? -10.352 2.768 4.484 1 86.88 87 ASN B CA 1
ATOM 1408 C C . ASN B 1 87 ? -11.734 3.404 4.516 1 86.88 87 ASN B C 1
ATOM 1410 O O . ASN B 1 87 ? -12.156 3.93 5.551 1 86.88 87 ASN B O 1
ATOM 1414 N N . ASP B 1 88 ? -12.383 3.414 3.312 1 82.94 88 ASP B N 1
ATOM 1415 C CA . ASP B 1 88 ? -13.734 3.975 3.254 1 82.94 88 ASP B CA 1
ATOM 1416 C C . ASP B 1 88 ? -14.664 3.281 4.246 1 82.94 88 ASP B C 1
ATOM 1418 O O . ASP B 1 88 ? -15.484 3.932 4.895 1 82.94 88 ASP B O 1
ATOM 1422 N N . PHE B 1 89 ? -14.477 2.023 4.246 1 76.44 89 PHE B N 1
ATOM 1423 C CA . PHE B 1 89 ? -15.273 1.246 5.188 1 76.44 89 PHE B CA 1
ATOM 1424 C C . PHE B 1 89 ? -14.883 1.571 6.625 1 76.44 89 PHE B C 1
ATOM 1426 O O . PHE B 1 89 ? -15.75 1.709 7.492 1 76.44 89 PHE B O 1
ATOM 1433 N N . PHE B 1 90 ? -13.633 1.663 6.836 1 79.19 90 PHE B N 1
ATOM 1434 C CA . PHE B 1 90 ? -13.109 1.959 8.164 1 79.19 90 PHE B CA 1
ATOM 1435 C C . PHE B 1 90 ? -13.602 3.318 8.648 1 79.19 90 PHE B C 1
ATOM 1437 O O . PHE B 1 90 ? -14.055 3.453 9.789 1 79.19 90 PHE B O 1
ATOM 1444 N N . VAL B 1 91 ? -13.578 4.309 7.812 1 80.19 91 VAL B N 1
ATOM 1445 C CA . VAL B 1 91 ? -13.961 5.672 8.148 1 80.19 91 VAL B CA 1
ATOM 1446 C C . VAL B 1 91 ? -15.461 5.73 8.43 1 80.19 91 VAL B C 1
ATOM 1448 O O . VAL B 1 91 ? -15.898 6.43 9.344 1 80.19 91 VAL B O 1
ATOM 1451 N N . GLU B 1 92 ? -16.109 5.043 7.543 1 81.38 92 GLU B N 1
ATOM 1452 C CA . GLU B 1 92 ? -17.562 4.984 7.754 1 81.38 92 GLU B CA 1
ATOM 1453 C C . GLU B 1 92 ? -17.891 4.367 9.109 1 81.38 92 GLU B C 1
ATOM 1455 O O . GLU B 1 92 ? -18.828 4.805 9.781 1 81.38 92 GLU B O 1
ATOM 1460 N N . SER B 1 93 ? -17.078 3.465 9.445 1 77.12 93 SER B N 1
ATOM 1461 C CA . SER B 1 93 ? -17.297 2.791 10.719 1 77.12 93 SER B CA 1
ATOM 1462 C C . SER B 1 93 ? -16.938 3.697 11.898 1 77.12 93 SER B C 1
ATOM 1464 O O . SER B 1 93 ? -17.516 3.57 12.977 1 77.12 93 SER B O 1
ATOM 1466 N N . MET B 1 94 ? -15.977 4.496 11.711 1 64.69 94 MET B N 1
ATOM 1467 C CA . MET B 1 94 ? -15.57 5.422 12.766 1 64.69 94 MET B CA 1
ATOM 1468 C C . MET B 1 94 ? -16.594 6.539 12.938 1 64.69 94 MET B C 1
ATOM 1470 O O . MET B 1 94 ? -16.734 7.09 14.031 1 64.69 94 MET B O 1
ATOM 1474 N N . LYS B 1 95 ? -17.109 7.027 11.758 1 64.19 95 LYS B N 1
ATOM 1475 C CA . LYS B 1 95 ? -18.141 8.07 11.828 1 64.19 95 LYS B CA 1
ATOM 1476 C C . LYS B 1 95 ? -19.406 7.559 12.516 1 64.19 95 LYS B C 1
ATOM 1478 O O . LYS B 1 95 ? -20.109 8.32 13.18 1 64.19 95 LYS B O 1
ATOM 1483 N N . ASN B 1 96 ? -19.531 6.281 12.273 1 58.16 96 ASN B N 1
ATOM 1484 C CA . ASN B 1 96 ? -20.75 5.781 12.891 1 58.16 96 ASN B CA 1
ATOM 1485 C C . ASN B 1 96 ? -20.516 5.426 14.359 1 58.16 96 ASN B C 1
ATOM 1487 O O . ASN B 1 96 ? -21.406 5.648 15.195 1 58.16 96 ASN B O 1
#

pLDDT: mean 82.52, std 9.37, range [44.81, 92.62]

Foldseek 3Di:
DDDPVRVVVVVLLVLLQVLLVPPDDSFWAALVSQLCSCCVPVVVVVVVVVDPCVSVVLLVVLVPVVPNIHGSVSSVVSVVVSVVVVVVVVVVVVVD/DDDPVRVVVVVLLVLLQVLCVPPDDSFWAALVSQLCSCCVPVVVVVVVVVDPCVSVVLLVVLVPVVPNIHGSVSSVVSVVVVVVVVVVVVVVVVVD

Secondary structure (DSSP, 8-state):
---HHHHHHHHHHHHHHHHHTTTS-TTEE-HHHHHHHHHHHSHHHHHTS--TTHHHHHHHHH-TTSSSSEEHHHHHHHHHHHHHHHHHHHHHHHH-/---HHHHHHHHHHHHHHHHHTTTS-TTEE-HHHHHHHHHHHSHHHHHTS--TTHHHHHHHHH-TTSSSSEEHHHHHHHHHHHHHHHHHHHHHHHH-

Solvent-accessible surface area (backbone atoms only — not comparable to full-atom values): 9961 Å² total; per-residue (Å²): 129,79,24,59,51,43,52,18,40,50,29,46,48,51,50,48,42,61,45,15,46,65,87,51,54,58,63,36,25,40,66,66,37,48,38,51,48,37,56,66,32,36,30,69,65,49,52,66,42,73,43,83,57,45,53,57,49,50,49,58,65,46,24,71,84,69,72,70,38,32,34,60,62,34,46,35,48,50,53,31,55,51,36,42,57,46,39,54,52,50,49,52,56,69,74,97,130,80,23,59,52,44,53,16,40,50,30,46,47,51,50,48,42,61,45,15,47,64,90,52,54,57,61,35,26,40,66,66,36,49,38,49,49,37,55,65,32,36,31,70,68,48,51,67,40,73,45,83,55,46,51,57,50,49,47,58,66,45,24,71,84,68,74,71,37,32,33,59,64,35,48,36,48,48,55,30,55,51,36,41,58,47,39,52,51,50,49,52,56,70,75,97

Organism: Carassius auratus (NCBI:txid7957)